Protein AF-A0A180FUF4-F1 (afdb_monomer_lite)

Radius of gyration: 21.9 Å; chains: 1; bounding box: 60×56×58 Å

pLDDT: mean 81.74, std 13.96, range [29.72, 97.06]

Secondary structure (DSSP, 8-state):
-EEEEETTEEEEE--HHHHHHSSS-S---HHHHHHHHHHHHHH--S--TT---S-EEEEEEEEESS-THHHHTTEEEE--TT-SSPPEEE-TTTTEEEEEETTEEEEEEEHHHHHHHTTPPPPGGGTT-EEEEEEEEE-SHHHHHHHHSS---HHHHTSHHHHHHHHHHHHHHHHTEEE------TTT-SSGGG--HHHHHHHHHHHHHHHHHHHHHTTSS-HHHHHHHHHHHHTT-TTTGGGTTT--

Sequence (248 aa):
MQKIVKPDRMKIEFSPWKWYKGFNLEPFTYRDLITATEMIQDKISFPLNRFTAKELKIAVNMQTENPPFIYYKNFGELMLFSECKPYHRSNIEEESLYYKRAARHLKFYDKIAHVKSEKQSIPEQYKKQHWLRMELSLQTVAKIKEKIGYDITWERFRSPEFFIQAGELLLNFYRSIHKQGFLFNVERLKNIDDINRDDLLHIAYPLLERSIYIAQKCKNISKKEAFNYRNNIALFDTDTSNRFLVEL

Foldseek 3Di:
DDWDDDPVDIDDDDDLCCQQVVDDADDQDLVSSQVSLVVVVVVPPDDLQVPWDFKDKFKDKDWDPDAQLVQLVQQAWFDQLQDLDTFDWDDSVHQKIWGDDPQKIWIKGFPVVVCVVVVHDDPPVCPPITIIMIMIMRNGQVSCCVQVVDTDGSVNSSDPVNVVSSVVSSVSRVVRGRGADDDDPVVQPPDPVSCDPVNVLVRVLSVQLVVLSSCPSVVVDDPVVSVVSNVVSVVVVPPPPPPPVVPD

Structure (mmCIF, N/CA/C/O backbone):
data_AF-A0A180FUF4-F1
#
_entry.id   AF-A0A180FUF4-F1
#
loop_
_atom_site.group_PDB
_atom_site.id
_atom_site.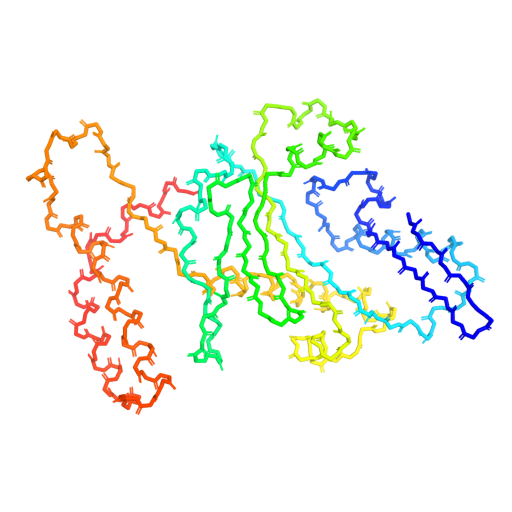type_symbol
_atom_site.label_atom_id
_atom_site.label_alt_id
_atom_site.label_comp_id
_atom_site.label_asym_id
_atom_site.label_entity_id
_atom_site.label_seq_id
_atom_site.pdbx_PDB_ins_code
_atom_site.Cartn_x
_atom_site.Cartn_y
_atom_site.Cartn_z
_atom_site.occupancy
_atom_site.B_iso_or_equiv
_atom_site.auth_seq_id
_atom_site.auth_comp_id
_atom_site.auth_asym_id
_atom_site.auth_atom_id
_atom_site.pdbx_PDB_model_num
ATOM 1 N N . MET A 1 1 ? -13.623 14.920 7.561 1.00 65.44 1 MET A N 1
ATOM 2 C CA . MET A 1 1 ? -14.209 13.756 8.266 1.00 65.44 1 MET A CA 1
ATOM 3 C C . MET A 1 1 ? -15.647 13.606 7.825 1.00 65.44 1 MET A C 1
ATOM 5 O O . MET A 1 1 ? -16.341 14.613 7.808 1.00 65.44 1 MET A O 1
ATOM 9 N N . GLN A 1 2 ? -16.087 12.399 7.478 1.00 72.56 2 GLN A N 1
ATOM 10 C CA . GLN A 1 2 ? -17.511 12.118 7.264 1.00 72.56 2 GLN A CA 1
ATOM 11 C C . GLN A 1 2 ? -18.038 11.307 8.451 1.00 72.56 2 GLN A C 1
ATOM 13 O O . GLN A 1 2 ? -17.392 10.352 8.884 1.00 72.56 2 GLN A O 1
ATOM 18 N N . LYS A 1 3 ? -19.185 11.716 9.000 1.00 73.06 3 LYS A N 1
ATOM 19 C CA . LYS A 1 3 ? -19.838 11.088 10.155 1.00 73.06 3 LYS A CA 1
ATOM 20 C C . LYS A 1 3 ? -21.266 10.729 9.767 1.00 73.06 3 LYS A C 1
ATOM 22 O O . LYS A 1 3 ? -22.038 11.609 9.407 1.00 73.06 3 LYS A O 1
ATOM 27 N N . ILE A 1 4 ? -21.612 9.450 9.871 1.00 77.94 4 ILE A N 1
ATOM 28 C CA . ILE A 1 4 ? -22.981 8.956 9.688 1.00 77.94 4 ILE A CA 1
ATOM 29 C C . ILE A 1 4 ? -23.400 8.298 10.998 1.00 77.94 4 ILE A C 1
ATOM 31 O O . ILE A 1 4 ? -22.751 7.351 11.450 1.00 77.94 4 ILE A O 1
ATOM 35 N N . VAL A 1 5 ? -24.466 8.809 11.614 1.00 75.00 5 VAL A N 1
ATOM 36 C CA . VAL A 1 5 ? -24.995 8.310 12.889 1.00 75.00 5 VAL A CA 1
ATOM 37 C C . VAL A 1 5 ? -26.309 7.588 12.629 1.00 75.00 5 VAL A C 1
ATOM 39 O O . VAL A 1 5 ? -27.218 8.141 12.018 1.00 75.00 5 VAL A O 1
ATOM 42 N N . LYS A 1 6 ? -26.395 6.346 13.093 1.00 77.25 6 LYS A N 1
ATOM 43 C CA . LYS A 1 6 ? -27.633 5.580 13.242 1.00 77.25 6 LYS A CA 1
ATOM 44 C C . LYS A 1 6 ? -27.835 5.286 14.736 1.00 77.25 6 LYS A C 1
ATOM 46 O O . LYS A 1 6 ? -26.852 5.345 15.477 1.00 77.25 6 LYS A O 1
ATOM 51 N N . PRO A 1 7 ? -29.057 4.949 15.187 1.00 72.81 7 PRO A N 1
ATOM 52 C CA . PRO A 1 7 ? -29.350 4.748 16.611 1.00 72.81 7 PRO A CA 1
ATOM 53 C C . PRO A 1 7 ? -28.430 3.733 17.310 1.00 72.81 7 PRO A C 1
ATOM 55 O O . PRO A 1 7 ? -28.136 3.878 18.490 1.00 72.81 7 PRO A O 1
ATOM 58 N N . ASP A 1 8 ? -27.942 2.731 16.575 1.00 80.56 8 ASP A N 1
ATOM 59 C CA . ASP A 1 8 ? -27.136 1.615 17.081 1.00 80.56 8 ASP A CA 1
ATOM 60 C C . ASP A 1 8 ? -25.650 1.675 16.682 1.00 80.56 8 ASP A C 1
ATOM 62 O O . ASP A 1 8 ? -24.840 0.888 17.178 1.00 80.56 8 ASP A O 1
ATOM 66 N N . ARG A 1 9 ? -25.267 2.561 15.751 1.00 78.62 9 ARG A N 1
ATOM 67 C CA . ARG A 1 9 ? -23.911 2.589 15.183 1.00 78.62 9 ARG A CA 1
ATOM 68 C C . ARG A 1 9 ? -23.517 3.958 14.646 1.00 78.62 9 ARG A C 1
ATOM 70 O O . ARG A 1 9 ? -24.301 4.654 14.005 1.00 78.62 9 ARG A O 1
ATOM 77 N N . MET A 1 10 ? -22.239 4.284 14.790 1.00 83.00 10 MET A N 1
ATOM 78 C CA . MET A 1 10 ? -21.619 5.457 14.181 1.00 83.00 10 MET A CA 1
ATOM 79 C C . MET A 1 10 ? -20.545 5.004 13.193 1.00 83.00 10 MET A C 1
ATOM 81 O O . MET A 1 10 ? -19.655 4.231 13.543 1.00 83.00 10 MET A O 1
ATOM 85 N N . LYS A 1 11 ? -20.630 5.479 11.949 1.00 86.31 11 LYS A N 1
ATOM 86 C CA . LYS A 1 11 ? -19.569 5.322 10.950 1.00 86.31 11 LYS A CA 1
ATOM 87 C C . LYS A 1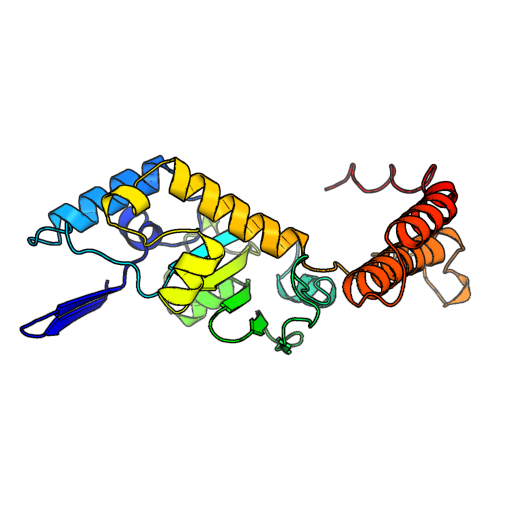 11 ? -18.785 6.625 10.873 1.00 86.31 11 LYS A C 1
ATOM 89 O O . LYS A 1 11 ? -19.376 7.693 10.707 1.00 86.31 11 LYS A O 1
ATOM 94 N N . ILE A 1 12 ? -17.466 6.516 10.979 1.00 85.25 12 ILE A N 1
ATOM 95 C CA . ILE A 1 12 ? -16.538 7.642 10.894 1.00 85.25 12 ILE A CA 1
ATOM 96 C C . ILE A 1 12 ? -15.518 7.325 9.813 1.00 85.25 12 ILE A C 1
ATOM 98 O O . ILE A 1 12 ? -14.893 6.267 9.841 1.00 85.25 12 ILE A O 1
ATOM 102 N N . GLU A 1 13 ? -15.340 8.254 8.884 1.00 88.25 13 GLU A N 1
ATOM 103 C CA . GLU A 1 13 ? -14.257 8.218 7.909 1.00 88.25 13 GLU A CA 1
ATOM 104 C C . GLU A 1 13 ? -13.313 9.389 8.164 1.00 88.25 13 GLU A C 1
ATOM 106 O O . GLU A 1 13 ? -13.708 10.564 8.133 1.00 88.25 13 GLU A O 1
ATOM 111 N N . PHE A 1 14 ? -12.052 9.065 8.435 1.00 87.81 14 PHE A N 1
ATOM 112 C CA . PHE A 1 14 ? -11.017 10.041 8.730 1.00 87.81 14 PHE A CA 1
ATOM 113 C C . PHE A 1 14 ? -9.673 9.620 8.135 1.00 87.81 14 PHE A C 1
ATOM 115 O O . PHE A 1 14 ? -9.390 8.442 7.939 1.00 87.81 14 PHE A O 1
ATOM 122 N N . SER A 1 15 ? -8.840 10.618 7.855 1.00 88.94 15 SER A N 1
ATOM 123 C CA . SER A 1 15 ? -7.422 10.459 7.552 1.00 88.94 15 SER A CA 1
ATOM 124 C C . SER A 1 15 ? -6.668 11.250 8.621 1.00 88.94 15 SER A C 1
ATOM 126 O O . SER A 1 15 ? -6.837 12.470 8.644 1.00 88.94 15 SER A O 1
ATOM 128 N N . PRO A 1 16 ? -5.881 10.600 9.501 1.00 89.75 16 PRO A N 1
ATOM 129 C CA . PRO A 1 16 ? -5.099 11.297 10.528 1.00 89.75 16 PRO A CA 1
ATOM 130 C C . PRO A 1 16 ? -4.239 12.420 9.936 1.00 89.75 16 PRO A C 1
ATOM 132 O O . PRO A 1 16 ? -4.193 13.534 10.441 1.00 89.75 16 PRO A O 1
ATOM 135 N N . TRP A 1 17 ? -3.657 12.143 8.774 1.00 85.81 17 TRP A N 1
ATOM 136 C CA . TRP A 1 17 ? -2.785 13.044 8.035 1.00 85.81 17 TRP A CA 1
ATOM 137 C C . TRP A 1 17 ? -3.484 14.327 7.577 1.00 85.81 17 TRP A C 1
ATOM 139 O O . TRP A 1 17 ? -3.025 15.418 7.906 1.00 85.81 17 TRP A O 1
ATOM 149 N N . LYS A 1 18 ? -4.639 14.209 6.897 1.00 86.06 18 LYS A N 1
ATOM 150 C CA . LYS A 1 18 ? -5.443 15.382 6.502 1.00 86.06 18 LYS A CA 1
ATOM 151 C C . LYS A 1 18 ? -5.973 16.142 7.726 1.00 86.06 18 LYS A C 1
ATOM 153 O O . LYS A 1 18 ? -6.168 17.345 7.639 1.00 86.06 18 LYS A O 1
ATOM 158 N N . TRP A 1 19 ? -6.219 15.457 8.843 1.00 84.62 19 TRP A N 1
ATOM 159 C CA . TRP A 1 19 ? -6.690 16.094 10.075 1.00 84.62 19 TRP A CA 1
ATOM 160 C C . TRP A 1 19 ? -5.627 16.954 10.748 1.00 84.62 19 TRP A C 1
ATOM 162 O O . TRP A 1 19 ? -5.930 18.070 11.151 1.00 84.62 19 TRP A O 1
ATOM 172 N N . TYR A 1 20 ? -4.406 16.438 10.862 1.00 86.06 20 TYR A N 1
ATOM 173 C CA . TYR A 1 20 ? -3.332 17.133 11.559 1.00 86.06 20 TYR A CA 1
ATOM 174 C C . TYR A 1 20 ? -2.643 18.182 10.682 1.00 86.06 20 TYR A C 1
ATOM 176 O O . TYR A 1 20 ? -2.445 19.310 11.118 1.00 86.06 20 TYR A O 1
ATOM 184 N N . LYS A 1 21 ? -2.324 17.842 9.425 1.00 80.75 21 LYS A N 1
ATOM 185 C CA . LYS A 1 21 ? -1.559 18.720 8.521 1.00 80.75 21 LYS A CA 1
ATOM 186 C C . LYS A 1 21 ? -2.416 19.461 7.491 1.00 80.75 21 LYS A C 1
ATOM 188 O O . LYS A 1 21 ? -1.892 20.244 6.711 1.00 80.75 21 LYS A O 1
ATOM 193 N N . GLY A 1 22 ? -3.721 19.193 7.412 1.00 79.06 22 GLY A N 1
ATOM 194 C CA . GLY A 1 22 ? -4.625 19.782 6.408 1.00 79.06 22 GLY A CA 1
ATOM 195 C C . GLY A 1 22 ? -4.478 19.199 4.995 1.00 79.06 22 GLY A C 1
ATOM 196 O O . GLY A 1 22 ? -5.458 19.099 4.257 1.00 79.06 22 GLY A O 1
ATOM 197 N N . PHE A 1 23 ? -3.285 18.732 4.627 1.00 76.25 23 PHE A N 1
ATOM 198 C CA . PHE A 1 23 ? -2.980 18.077 3.355 1.00 76.25 23 PHE A CA 1
ATOM 199 C C . PHE A 1 23 ? -2.229 16.753 3.571 1.00 76.25 23 PHE A C 1
ATOM 201 O O . PHE A 1 23 ? -1.828 16.399 4.675 1.00 76.25 23 PHE A O 1
ATOM 208 N N . ASN A 1 24 ? -2.098 15.964 2.504 1.00 82.62 24 ASN A N 1
ATOM 209 C CA . ASN A 1 24 ? -1.621 14.577 2.548 1.00 82.62 24 ASN A CA 1
ATOM 210 C C . ASN A 1 24 ? -0.451 14.383 1.565 1.00 82.62 24 ASN A C 1
ATOM 212 O O . ASN A 1 24 ? -0.548 13.585 0.626 1.00 82.62 24 ASN A O 1
ATOM 216 N N . LEU A 1 25 ? 0.599 15.199 1.743 1.00 80.50 25 LEU A N 1
ATOM 217 C CA . LEU A 1 25 ? 1.807 15.248 0.901 1.00 80.50 25 LEU A CA 1
ATOM 218 C C . LEU A 1 25 ? 3.085 14.923 1.696 1.00 80.50 25 LEU A C 1
ATOM 220 O O . LEU A 1 25 ? 3.813 14.017 1.306 1.00 80.50 25 LEU A O 1
ATOM 224 N N . GLU A 1 26 ? 3.312 15.573 2.838 1.00 80.31 26 GLU A N 1
ATOM 225 C CA . GLU A 1 26 ? 4.520 15.406 3.674 1.00 80.31 26 GLU A CA 1
ATOM 226 C C . GLU A 1 26 ? 4.608 14.090 4.438 1.00 80.31 26 GLU A C 1
ATOM 228 O O . GLU A 1 26 ? 3.593 13.712 5.007 1.00 80.31 26 GLU A O 1
ATOM 233 N N . PRO A 1 27 ? 5.798 13.501 4.652 1.00 80.31 27 PRO A N 1
ATOM 234 C CA . PRO A 1 27 ? 5.965 12.345 5.533 1.00 80.31 27 PRO A CA 1
ATOM 235 C C . PRO A 1 27 ? 5.141 12.434 6.830 1.00 80.31 27 PRO A C 1
ATOM 237 O O . PRO A 1 27 ? 5.086 13.478 7.493 1.00 80.31 27 PRO A O 1
ATOM 240 N N . PHE A 1 28 ? 4.467 11.330 7.154 1.00 87.12 28 PHE A N 1
ATOM 241 C CA . PHE A 1 28 ? 3.597 11.204 8.318 1.00 87.12 28 PHE A CA 1
ATOM 242 C C . PHE A 1 28 ? 4.284 10.325 9.355 1.00 87.12 28 PHE A C 1
ATOM 244 O O . PHE A 1 28 ? 4.512 9.140 9.113 1.00 87.12 28 PHE A O 1
ATOM 251 N N . THR A 1 29 ? 4.659 10.915 10.484 1.00 91.38 29 THR A N 1
ATOM 252 C CA . THR A 1 29 ? 5.388 10.221 11.548 1.00 91.38 29 THR A CA 1
ATOM 253 C C . THR A 1 29 ? 4.433 9.555 12.539 1.00 91.38 29 THR A C 1
ATOM 255 O O . THR A 1 29 ? 3.241 9.864 12.594 1.00 91.38 29 THR A O 1
ATOM 258 N N . TYR A 1 30 ? 4.959 8.665 13.383 1.00 94.38 30 TYR A N 1
ATOM 259 C CA . TYR A 1 30 ? 4.178 8.109 14.490 1.00 94.38 30 TYR A CA 1
ATOM 260 C C . TYR A 1 30 ? 3.704 9.202 15.463 1.00 94.38 30 TYR A C 1
ATOM 262 O O . TYR A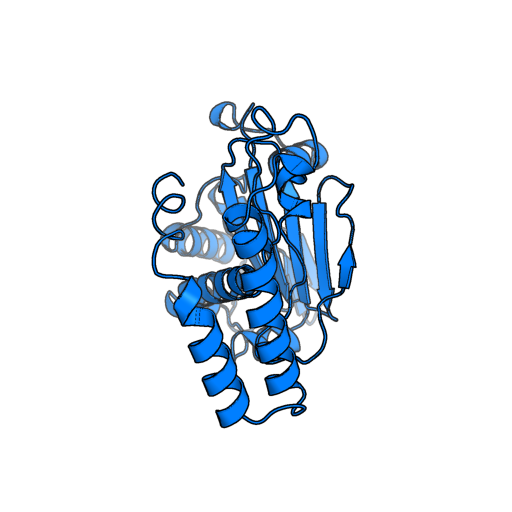 1 30 ? 2.569 9.165 15.929 1.00 94.38 30 TYR A O 1
ATOM 270 N N . ARG A 1 31 ? 4.525 10.231 15.715 1.00 94.00 31 ARG A N 1
ATOM 271 C CA . ARG A 1 31 ? 4.117 11.374 16.542 1.00 94.00 31 ARG A CA 1
ATOM 272 C C . ARG A 1 31 ? 2.919 12.102 15.933 1.00 94.00 31 ARG A C 1
ATOM 274 O O . ARG A 1 31 ? 1.973 12.405 16.651 1.00 94.00 31 ARG A O 1
ATOM 281 N N . ASP A 1 32 ? 2.925 12.305 14.615 1.00 93.62 32 ASP A N 1
ATOM 282 C CA . ASP A 1 32 ? 1.799 12.919 13.902 1.00 93.62 32 ASP A CA 1
ATOM 283 C C . ASP A 1 32 ? 0.526 12.067 14.009 1.00 93.62 32 ASP A C 1
ATOM 285 O O . ASP A 1 32 ? -0.568 12.614 14.149 1.00 93.62 32 ASP A O 1
ATOM 289 N N . LEU A 1 33 ? 0.648 10.731 13.983 1.00 93.88 33 LEU A N 1
ATOM 290 C CA . LEU A 1 33 ? -0.475 9.817 14.221 1.00 93.88 33 LEU A CA 1
ATOM 291 C C . LEU A 1 33 ? -1.084 10.034 15.607 1.00 93.88 33 LEU A C 1
ATOM 293 O O . LEU A 1 33 ? -2.307 10.145 15.720 1.00 93.88 33 LEU A O 1
ATOM 297 N N . ILE A 1 34 ? -0.252 10.105 16.646 1.00 95.44 34 ILE A N 1
ATOM 298 C CA . ILE A 1 34 ? -0.727 10.295 18.018 1.00 95.44 34 ILE A CA 1
ATOM 299 C C . ILE A 1 34 ? -1.433 11.641 18.154 1.00 95.44 34 ILE A C 1
ATOM 301 O O . ILE A 1 34 ? -2.607 11.654 18.519 1.00 95.44 34 ILE A O 1
ATOM 305 N N . THR A 1 35 ? -0.804 12.735 17.724 1.00 94.00 35 THR A N 1
ATOM 306 C CA . THR A 1 35 ? -1.425 14.065 17.776 1.00 94.00 35 THR A CA 1
ATOM 307 C C . THR A 1 35 ? -2.745 14.105 17.000 1.00 94.00 35 THR A C 1
ATOM 309 O O . THR A 1 35 ? -3.764 14.573 17.506 1.00 94.00 35 THR A O 1
ATOM 312 N N . ALA A 1 36 ? -2.777 13.556 15.781 1.00 93.00 36 ALA A N 1
ATOM 313 C CA . ALA A 1 36 ? -3.991 13.512 14.972 1.00 93.00 36 ALA A CA 1
ATOM 314 C C . ALA A 1 36 ? -5.119 12.722 15.651 1.00 93.00 36 ALA A C 1
ATOM 316 O O . ALA A 1 36 ? -6.284 13.112 15.583 1.00 93.00 36 ALA A O 1
ATOM 317 N N . THR A 1 37 ? -4.792 11.587 16.273 1.00 91.69 37 THR A N 1
ATOM 318 C CA . THR A 1 37 ? -5.790 10.740 16.938 1.00 91.69 37 THR A CA 1
ATOM 319 C C . THR A 1 37 ? -6.321 11.367 18.219 1.00 91.69 37 THR A C 1
ATOM 321 O O . THR A 1 37 ? -7.516 11.246 18.471 1.00 91.69 37 THR A O 1
ATOM 324 N N . GLU A 1 38 ? -5.501 12.100 18.969 1.00 91.19 38 GLU A N 1
ATOM 325 C CA . GLU A 1 38 ? -5.944 12.895 20.123 1.00 91.19 38 GLU A CA 1
ATOM 326 C C . GLU A 1 38 ? -6.928 13.985 19.696 1.00 91.19 38 GLU A C 1
ATOM 328 O O . GLU A 1 38 ? -8.055 14.009 20.183 1.00 91.19 38 GLU A O 1
ATOM 333 N N . MET A 1 39 ? -6.585 14.773 18.671 1.00 90.56 39 MET A N 1
ATOM 334 C CA . MET A 1 39 ? -7.490 15.792 18.120 1.00 90.56 39 MET A CA 1
ATOM 335 C C . MET A 1 39 ? -8.825 15.200 17.641 1.00 90.56 39 MET A C 1
ATOM 337 O O . MET A 1 39 ? -9.891 15.799 17.802 1.00 90.56 39 MET A O 1
ATOM 341 N N . ILE A 1 40 ? -8.781 14.016 17.025 1.00 89.12 40 ILE A N 1
ATOM 342 C CA . ILE A 1 40 ? -9.980 13.302 16.578 1.00 89.12 40 ILE A CA 1
ATOM 343 C C . ILE A 1 40 ? -10.805 12.824 17.776 1.00 89.12 40 ILE A C 1
ATOM 345 O O . ILE A 1 40 ? -12.029 12.947 17.744 1.00 89.12 40 ILE A O 1
ATOM 349 N N . GLN A 1 41 ? -10.163 12.296 18.818 1.00 88.19 41 GLN A N 1
ATOM 350 C CA . GLN A 1 41 ? -10.828 11.843 20.035 1.00 88.19 41 GLN A CA 1
ATOM 351 C C . GLN A 1 41 ? -11.494 13.008 20.771 1.00 88.19 41 GLN A C 1
ATOM 353 O O . GLN A 1 41 ? -12.664 12.894 21.112 1.00 88.19 41 GLN A O 1
ATOM 358 N N . ASP A 1 42 ? -10.823 14.149 20.913 1.00 88.75 42 ASP A N 1
ATOM 359 C CA . ASP A 1 42 ? -11.405 15.349 21.530 1.00 88.75 42 ASP A CA 1
ATOM 360 C C . ASP A 1 42 ? -12.629 15.847 20.753 1.00 88.75 42 ASP A C 1
ATOM 362 O O . ASP A 1 42 ? -13.619 16.316 21.321 1.00 88.75 42 ASP A O 1
ATOM 366 N N . LYS A 1 43 ? -12.600 15.701 19.422 1.00 86.81 43 LYS A N 1
ATOM 367 C CA . LYS A 1 43 ? -13.727 16.068 18.562 1.00 86.81 43 LYS A CA 1
ATOM 368 C C . LYS A 1 43 ? -14.874 15.060 18.617 1.00 86.81 43 LYS A C 1
ATOM 370 O O . LYS A 1 43 ? -16.033 15.434 18.413 1.00 86.81 43 LYS A O 1
ATOM 375 N N . ILE A 1 44 ? -14.571 13.782 18.824 1.00 82.56 44 ILE A N 1
ATOM 376 C CA . ILE A 1 44 ? -15.562 12.718 18.959 1.00 82.56 44 ILE A CA 1
ATOM 377 C C . ILE A 1 44 ? -15.910 12.604 20.441 1.00 82.56 44 ILE A C 1
ATOM 379 O O . ILE A 1 44 ? -15.298 11.854 21.184 1.00 82.56 44 ILE A O 1
ATOM 383 N N . SER A 1 45 ? -16.967 13.291 20.864 1.00 79.12 45 SER A N 1
ATOM 384 C CA . SER A 1 45 ? -17.472 13.269 22.248 1.00 79.12 45 SER A CA 1
ATOM 385 C C . SER A 1 45 ? -18.086 11.920 22.689 1.00 79.12 45 SER A C 1
ATOM 387 O O . SER A 1 45 ? -18.979 11.895 23.529 1.00 79.12 45 SER A O 1
ATOM 389 N N . PHE A 1 46 ? -17.664 10.798 22.097 1.00 79.38 46 PHE A N 1
ATOM 390 C CA . PHE A 1 46 ? -18.114 9.444 22.411 1.00 79.38 46 PHE A CA 1
ATOM 391 C C . PHE A 1 46 ? -16.918 8.542 22.731 1.00 79.38 46 PHE A C 1
ATOM 393 O O . PHE A 1 46 ? -15.900 8.620 22.041 1.00 79.38 46 PHE A O 1
ATOM 400 N N . PRO A 1 47 ? -17.053 7.617 23.697 1.00 81.94 47 PRO A N 1
ATOM 401 C CA . PRO A 1 47 ? -16.032 6.610 23.953 1.00 81.94 47 PRO A CA 1
ATOM 402 C C . PRO A 1 47 ? -15.728 5.775 22.699 1.00 81.94 47 PRO A C 1
ATOM 404 O O . PRO A 1 47 ? -16.626 5.211 22.073 1.00 81.94 47 PRO A O 1
ATOM 407 N N . LEU A 1 48 ? -14.445 5.661 22.348 1.00 85.94 48 LEU A N 1
ATOM 408 C CA . LEU A 1 48 ? -13.964 4.881 21.198 1.00 85.94 48 LEU A CA 1
ATOM 409 C C . LEU A 1 48 ? -13.593 3.433 21.566 1.00 85.94 48 LEU A C 1
ATOM 411 O O . LEU A 1 48 ? -12.995 2.714 20.770 1.00 85.94 48 LEU A O 1
ATOM 415 N N . ASN A 1 49 ? -14.006 2.965 22.746 1.00 82.69 49 ASN A N 1
ATOM 416 C CA . ASN A 1 49 ? -13.777 1.600 23.234 1.00 82.69 49 ASN A CA 1
ATOM 417 C C . ASN A 1 49 ? -14.395 0.507 22.338 1.00 82.69 49 ASN A C 1
ATOM 419 O O . ASN A 1 49 ? -13.916 -0.621 22.327 1.00 82.69 49 ASN A O 1
ATOM 423 N N . ARG A 1 50 ? -15.436 0.831 21.557 1.00 85.00 50 ARG A N 1
ATOM 424 C CA . ARG A 1 50 ? -16.052 -0.075 20.562 1.00 85.00 50 ARG A CA 1
ATOM 425 C C . ARG A 1 50 ? -15.582 0.178 19.126 1.00 85.00 50 ARG A C 1
ATOM 427 O O . ARG A 1 50 ? -16.212 -0.290 18.177 1.00 85.00 50 ARG A O 1
ATOM 434 N N . PHE A 1 51 ? -14.511 0.947 18.942 1.00 89.75 51 PHE A N 1
ATOM 435 C CA . PHE A 1 51 ? -13.960 1.211 17.619 1.00 89.75 51 PHE A CA 1
ATOM 436 C C . PHE A 1 51 ? -13.508 -0.087 16.943 1.00 89.75 51 PHE A C 1
ATOM 438 O O . PHE A 1 51 ? -12.870 -0.949 17.547 1.00 89.75 51 PHE A O 1
ATOM 445 N N . THR A 1 52 ? -13.808 -0.212 15.655 1.00 90.94 52 THR A N 1
ATOM 446 C CA . THR A 1 52 ? -13.268 -1.271 14.802 1.00 90.94 52 THR A CA 1
ATOM 447 C C . THR A 1 52 ? -13.106 -0.731 13.393 1.00 90.94 52 THR A C 1
ATOM 449 O O . THR A 1 52 ? -14.078 -0.264 12.789 1.00 90.94 52 THR A O 1
ATOM 452 N N . ALA A 1 53 ? -11.898 -0.837 12.842 1.00 92.75 53 ALA A N 1
ATOM 453 C CA . ALA A 1 53 ? -11.643 -0.452 11.459 1.00 92.75 53 ALA A CA 1
ATOM 454 C C . ALA A 1 53 ? -12.433 -1.349 10.488 1.00 92.75 53 ALA A C 1
ATOM 456 O O . ALA A 1 53 ? -12.262 -2.567 10.463 1.00 92.75 53 ALA A O 1
ATOM 457 N N . LYS A 1 54 ? -13.315 -0.745 9.681 1.00 93.00 54 LYS A N 1
ATOM 458 C CA . LYS A 1 54 ? -14.052 -1.447 8.611 1.00 93.00 54 LYS A CA 1
ATOM 459 C C . LYS A 1 54 ? -13.280 -1.479 7.297 1.00 93.00 54 LYS A C 1
ATOM 461 O O . LYS A 1 54 ? -13.357 -2.469 6.576 1.00 93.00 54 LYS A O 1
ATOM 466 N N . GLU A 1 55 ? -12.535 -0.414 7.034 1.00 93.88 55 GLU A N 1
ATOM 467 C CA . GLU A 1 55 ? -11.599 -0.274 5.928 1.00 93.88 55 GLU A CA 1
ATOM 468 C C . GLU A 1 55 ? -10.319 0.375 6.461 1.00 93.88 55 GLU A C 1
ATOM 470 O O . GLU A 1 55 ? -10.376 1.232 7.345 1.00 93.88 55 GLU A O 1
ATOM 475 N N . LEU A 1 56 ? -9.174 -0.034 5.920 1.00 95.25 56 LEU A N 1
ATOM 476 C CA . LEU A 1 56 ? -7.877 0.559 6.213 1.00 95.25 56 LEU A CA 1
ATOM 477 C C . LEU A 1 56 ? -7.193 0.944 4.903 1.00 95.25 56 LEU A C 1
ATOM 479 O O . LEU A 1 56 ? -7.067 0.110 4.006 1.00 95.25 56 LEU A O 1
ATOM 483 N N . LYS A 1 57 ? -6.726 2.192 4.812 1.00 95.25 57 LYS A N 1
ATOM 484 C CA . LYS A 1 57 ? -5.872 2.669 3.720 1.00 95.25 57 LYS A CA 1
ATOM 485 C C . LYS A 1 57 ? -4.507 3.050 4.280 1.00 95.25 57 LYS A C 1
ATOM 487 O O . LYS A 1 57 ? -4.428 3.914 5.148 1.00 95.25 57 LYS A O 1
ATOM 492 N N . ILE A 1 58 ? -3.459 2.416 3.771 1.00 95.12 58 ILE A N 1
ATOM 493 C CA . ILE A 1 58 ? -2.061 2.664 4.136 1.00 95.12 58 ILE A CA 1
ATOM 494 C C . ILE A 1 58 ? -1.377 3.228 2.901 1.00 95.12 58 ILE A C 1
ATOM 496 O O . ILE A 1 58 ? -1.534 2.671 1.816 1.00 95.12 58 ILE A O 1
ATOM 500 N N . ALA A 1 59 ? -0.647 4.330 3.031 1.00 94.12 59 ALA A N 1
ATOM 501 C CA . ALA A 1 59 ? -0.030 4.956 1.876 1.00 94.12 59 ALA A CA 1
ATOM 502 C C . ALA A 1 59 ? 1.275 5.665 2.206 1.00 94.12 59 ALA A C 1
ATOM 504 O O . ALA A 1 59 ? 1.452 6.164 3.315 1.00 94.12 59 ALA A O 1
ATOM 505 N N . VAL A 1 60 ? 2.121 5.776 1.188 1.00 92.50 60 VAL A N 1
ATOM 506 C CA . VAL A 1 60 ? 3.336 6.587 1.190 1.00 92.50 60 VAL A CA 1
ATOM 507 C C . VAL A 1 60 ? 3.361 7.445 -0.072 1.00 92.50 60 VAL A C 1
ATOM 509 O O . VAL A 1 60 ? 2.882 7.024 -1.130 1.00 92.50 60 VAL A O 1
ATOM 512 N N . ASN A 1 61 ? 3.889 8.659 0.055 1.00 91.69 61 ASN A N 1
ATOM 513 C CA . ASN A 1 61 ? 4.191 9.526 -1.076 1.00 91.69 61 ASN A CA 1
ATOM 514 C C . ASN A 1 61 ? 5.707 9.498 -1.293 1.00 91.69 61 ASN A C 1
ATOM 516 O O . ASN A 1 61 ? 6.460 9.623 -0.330 1.00 91.69 61 ASN A O 1
ATOM 520 N N . MET A 1 62 ? 6.138 9.344 -2.538 1.00 90.12 62 MET A N 1
ATOM 521 C CA . MET A 1 62 ? 7.544 9.354 -2.936 1.00 90.12 62 MET A CA 1
ATOM 522 C C . MET A 1 62 ? 7.735 10.469 -3.957 1.00 90.12 62 MET A C 1
ATOM 524 O O . MET A 1 62 ? 6.973 10.545 -4.923 1.00 90.12 62 MET A O 1
ATOM 528 N N . GLN A 1 63 ? 8.721 11.332 -3.735 1.00 89.44 63 GLN A N 1
ATOM 529 C CA . GLN A 1 63 ? 9.127 12.301 -4.744 1.00 89.44 63 GLN A CA 1
ATOM 530 C C . GLN A 1 63 ? 9.888 11.563 -5.849 1.00 89.44 63 GLN A C 1
ATOM 532 O O . GLN A 1 63 ? 10.734 10.720 -5.559 1.00 89.44 63 GLN A O 1
ATOM 537 N N . THR A 1 64 ? 9.561 11.854 -7.103 1.00 83.88 64 THR A N 1
ATOM 538 C CA . THR A 1 64 ? 10.201 11.261 -8.279 1.00 83.88 64 THR A CA 1
ATOM 539 C C . THR A 1 64 ? 10.772 12.352 -9.174 1.00 83.88 64 THR A C 1
ATOM 541 O O . THR A 1 64 ? 10.287 13.484 -9.178 1.00 83.88 64 THR A O 1
ATOM 544 N N . GLU A 1 65 ? 11.804 12.017 -9.942 1.00 82.00 65 GLU A N 1
ATOM 545 C CA . GLU A 1 65 ? 12.401 12.939 -10.917 1.00 82.00 65 GLU A CA 1
ATOM 546 C C . GLU A 1 65 ? 11.470 13.182 -12.104 1.00 82.00 65 GLU A C 1
ATOM 548 O O . GLU A 1 65 ? 11.332 14.303 -12.581 1.00 82.00 65 GLU A O 1
ATOM 553 N N . ASN A 1 66 ? 10.798 12.121 -12.552 1.00 82.38 66 ASN A N 1
ATOM 554 C CA . ASN A 1 66 ? 9.915 12.140 -13.707 1.00 82.38 66 ASN A CA 1
ATOM 555 C C . ASN A 1 66 ? 8.439 12.041 -13.287 1.00 82.38 66 ASN A C 1
ATOM 557 O O . ASN A 1 66 ? 8.137 11.595 -12.171 1.00 82.38 66 ASN A O 1
ATOM 561 N N . PRO A 1 67 ? 7.496 12.402 -14.178 1.00 83.25 67 PRO A N 1
ATOM 562 C CA . PRO A 1 67 ? 6.078 12.139 -13.983 1.00 83.25 67 PRO A CA 1
ATOM 563 C C . PRO A 1 67 ? 5.776 10.680 -13.586 1.00 83.25 67 PRO A C 1
ATOM 565 O O . PRO A 1 67 ? 6.309 9.755 -14.205 1.00 83.25 67 PRO A O 1
ATOM 568 N N . PRO A 1 68 ? 4.873 10.439 -12.613 1.00 87.44 68 PRO A N 1
ATOM 569 C CA . PRO A 1 68 ? 4.589 9.103 -12.086 1.00 87.44 68 PRO A CA 1
ATOM 570 C C . PRO A 1 68 ? 4.220 8.047 -13.139 1.00 87.44 68 PRO A C 1
ATOM 572 O O . PRO A 1 68 ? 4.594 6.884 -12.984 1.00 87.44 68 PRO A O 1
ATOM 575 N N . PHE A 1 69 ? 3.535 8.437 -14.220 1.00 82.69 69 PHE A N 1
ATOM 576 C CA . PHE A 1 69 ? 3.086 7.506 -15.260 1.00 82.69 69 PHE A CA 1
ATOM 577 C C . PHE A 1 69 ? 4.234 6.778 -15.974 1.00 82.69 69 PHE A C 1
ATOM 579 O O . PHE A 1 69 ? 4.076 5.626 -16.380 1.00 82.69 69 PHE A O 1
ATOM 586 N N . ILE A 1 70 ? 5.421 7.392 -16.056 1.00 80.75 70 ILE A N 1
ATOM 587 C CA . ILE A 1 70 ? 6.594 6.792 -16.709 1.00 80.75 70 ILE A CA 1
ATOM 588 C C . ILE A 1 70 ? 7.040 5.513 -15.988 1.00 80.75 70 ILE A C 1
ATOM 590 O O . ILE A 1 70 ? 7.542 4.583 -16.623 1.00 80.75 70 ILE A O 1
ATOM 594 N N . TYR A 1 71 ? 6.803 5.424 -14.677 1.00 82.88 71 TYR A N 1
ATOM 595 C CA . TYR A 1 71 ? 7.186 4.274 -13.864 1.00 82.88 71 TYR A CA 1
ATOM 596 C C . TYR A 1 71 ? 6.162 3.131 -13.912 1.00 82.88 71 TYR A C 1
ATOM 598 O O . TYR A 1 71 ? 6.502 1.998 -13.577 1.00 82.88 71 TYR A O 1
ATOM 606 N N . TYR A 1 72 ? 4.913 3.364 -14.337 1.00 83.50 72 TYR A N 1
ATOM 607 C CA . TYR A 1 72 ? 3.856 2.343 -14.245 1.00 83.50 72 TYR A CA 1
ATOM 608 C C . TYR A 1 72 ? 4.138 1.121 -15.107 1.00 83.50 72 TYR A C 1
ATOM 610 O O . TYR A 1 72 ? 3.876 -0.004 -14.672 1.00 83.50 72 TYR A O 1
ATOM 618 N N . LYS A 1 73 ? 4.727 1.321 -16.292 1.00 76.38 73 LYS A N 1
ATOM 619 C CA . LYS A 1 73 ? 5.175 0.227 -17.164 1.00 76.38 73 LYS A CA 1
ATOM 620 C C . LYS A 1 73 ? 6.232 -0.653 -16.491 1.00 76.38 73 LYS A C 1
ATOM 622 O O . LYS A 1 73 ? 6.231 -1.860 -16.710 1.00 76.38 73 LYS A O 1
ATOM 627 N N . ASN A 1 74 ? 7.049 -0.068 -15.613 1.00 81.56 74 ASN A N 1
ATOM 628 C CA . ASN A 1 74 ? 8.088 -0.779 -14.875 1.00 81.56 74 ASN A CA 1
ATOM 629 C C . ASN A 1 74 ? 7.517 -1.570 -13.691 1.00 81.56 74 ASN A C 1
ATOM 631 O O . ASN A 1 74 ? 8.151 -2.481 -13.173 1.00 81.56 74 ASN A O 1
ATOM 635 N N . PHE A 1 75 ? 6.301 -1.273 -13.241 1.00 85.06 75 PHE A N 1
ATOM 636 C CA . PHE A 1 75 ? 5.619 -2.081 -12.238 1.00 85.06 75 PHE A CA 1
ATOM 637 C C . PHE A 1 75 ? 4.859 -3.208 -12.934 1.00 85.06 75 PHE A C 1
ATOM 639 O O . PHE A 1 75 ? 3.710 -3.036 -13.329 1.00 85.06 75 PHE A O 1
ATOM 646 N N . GLY A 1 76 ? 5.514 -4.358 -13.101 1.00 82.12 76 GLY A N 1
ATOM 647 C CA . GLY A 1 76 ? 4.957 -5.561 -13.720 1.00 82.12 76 GLY A CA 1
ATOM 648 C C . GLY A 1 76 ? 3.904 -6.248 -12.849 1.00 82.12 76 GLY A C 1
ATOM 649 O O . GLY A 1 76 ? 3.117 -5.610 -12.157 1.00 82.12 76 GLY A O 1
ATOM 650 N N . GLU A 1 77 ? 3.815 -7.572 -12.887 1.00 83.19 77 GLU A N 1
ATOM 651 C CA . GLU A 1 77 ? 2.786 -8.288 -12.125 1.00 83.19 77 GLU A CA 1
ATOM 652 C C . GLU A 1 77 ? 3.023 -8.247 -10.609 1.00 83.19 77 GLU A C 1
ATOM 654 O O . GLU A 1 77 ? 4.146 -8.387 -10.129 1.00 83.19 77 GLU A O 1
ATOM 659 N N . LEU A 1 78 ? 1.938 -8.121 -9.840 1.00 81.88 78 LEU A N 1
ATOM 660 C CA . LEU A 1 78 ? 1.955 -8.290 -8.389 1.00 81.88 78 LEU A CA 1
ATOM 661 C C . LEU A 1 78 ? 1.500 -9.706 -8.032 1.00 81.88 78 LEU A C 1
ATOM 663 O O . LEU A 1 78 ? 0.344 -10.078 -8.268 1.00 81.88 78 LEU A O 1
ATOM 667 N N . MET A 1 79 ? 2.394 -10.463 -7.398 1.00 77.25 79 MET A N 1
ATOM 668 C CA . MET A 1 79 ? 2.118 -11.791 -6.860 1.00 77.25 79 MET A CA 1
ATOM 669 C C . MET A 1 79 ? 2.674 -11.873 -5.439 1.00 77.25 79 MET A C 1
ATOM 671 O O . MET A 1 79 ? 3.881 -11.849 -5.230 1.00 77.25 79 MET A O 1
ATOM 675 N N . LEU A 1 80 ? 1.791 -11.949 -4.443 1.00 68.62 80 LEU A N 1
ATOM 676 C CA . LEU A 1 80 ? 2.225 -12.140 -3.059 1.00 68.62 80 LEU A CA 1
ATOM 677 C C . LEU A 1 80 ? 2.749 -13.562 -2.871 1.00 68.62 80 LEU A C 1
ATOM 679 O O . LEU A 1 80 ? 2.149 -14.512 -3.374 1.00 68.62 80 LEU A O 1
ATOM 683 N N . PHE A 1 81 ? 3.811 -13.713 -2.074 1.00 58.56 81 PHE A N 1
ATOM 684 C CA . PHE A 1 81 ? 4.551 -14.972 -1.945 1.00 58.56 81 PHE A CA 1
ATOM 685 C C . PHE A 1 81 ? 3.740 -16.190 -1.438 1.00 58.56 81 PHE A C 1
ATOM 687 O O . PHE A 1 81 ? 4.220 -17.331 -1.444 1.00 58.56 81 PHE A O 1
ATOM 694 N N . SER A 1 82 ? 2.527 -15.956 -0.943 1.00 60.22 82 SER A N 1
ATOM 695 C CA . SER A 1 82 ? 1.592 -16.967 -0.453 1.00 60.22 82 SER A CA 1
ATOM 696 C C . SER A 1 82 ? 0.497 -17.342 -1.460 1.00 60.22 82 SER A C 1
ATOM 698 O O . SER A 1 82 ? -0.343 -18.182 -1.145 1.00 60.22 82 SER A O 1
ATOM 700 N N . GLU A 1 83 ? 0.470 -16.752 -2.662 1.00 66.62 83 GLU A N 1
ATOM 701 C CA . GLU A 1 83 ? -0.669 -16.856 -3.578 1.00 66.62 83 GLU A CA 1
ATOM 702 C C . GLU A 1 83 ? -0.260 -17.304 -4.993 1.00 66.62 83 GLU A C 1
ATOM 704 O O . GLU A 1 83 ? 0.654 -16.756 -5.593 1.00 66.62 83 GLU A O 1
ATOM 709 N N . CYS A 1 84 ? -0.995 -18.263 -5.571 1.00 61.56 84 CYS A N 1
ATOM 710 C CA . CYS A 1 84 ? -0.683 -18.859 -6.885 1.00 61.56 84 CYS A CA 1
ATOM 711 C C . CYS A 1 84 ? -1.331 -18.143 -8.089 1.00 61.56 84 CYS A C 1
ATOM 713 O O . CYS A 1 84 ? -1.301 -18.656 -9.202 1.00 61.56 84 CYS A O 1
ATOM 715 N N . LYS A 1 85 ? -1.987 -16.996 -7.881 1.00 68.06 85 LYS A N 1
ATOM 716 C CA . LYS A 1 85 ? -2.594 -16.193 -8.962 1.00 68.06 85 LYS A CA 1
ATOM 717 C C . LYS A 1 85 ? -2.170 -14.734 -8.805 1.00 68.06 85 LYS A C 1
ATOM 719 O O . LYS A 1 85 ? -2.151 -14.278 -7.659 1.00 68.06 85 LYS A O 1
ATOM 724 N N . PRO A 1 86 ? -1.859 -14.008 -9.888 1.00 74.62 86 PRO A N 1
ATOM 725 C CA . PRO A 1 86 ? -1.514 -12.595 -9.806 1.00 74.62 86 PRO A CA 1
ATOM 726 C C . PRO A 1 86 ? -2.741 -11.734 -9.477 1.00 74.62 86 PRO A C 1
ATOM 728 O O . PRO A 1 86 ? -3.893 -12.161 -9.602 1.00 74.62 86 PRO A O 1
ATOM 731 N N . TYR A 1 87 ? -2.488 -10.506 -9.036 1.00 85.19 87 TYR A N 1
ATOM 732 C CA . TYR A 1 87 ? -3.513 -9.467 -8.954 1.00 85.19 87 TYR A CA 1
ATOM 733 C C . TYR A 1 87 ? -3.905 -9.003 -10.363 1.00 85.19 87 TYR A C 1
ATOM 735 O O . TYR A 1 87 ? -3.062 -8.955 -11.257 1.00 85.19 87 TYR A O 1
ATOM 743 N N . HIS A 1 88 ? -5.167 -8.609 -10.557 1.00 84.69 88 HIS A N 1
ATOM 744 C CA . HIS A 1 88 ? -5.590 -7.988 -11.813 1.00 84.69 88 HIS A CA 1
ATOM 745 C C . HIS A 1 88 ? -4.971 -6.589 -11.925 1.00 84.69 88 HIS A C 1
ATOM 747 O O . HIS A 1 88 ? -5.233 -5.741 -11.068 1.00 84.69 88 HIS A O 1
ATOM 753 N N . ARG A 1 89 ? -4.143 -6.377 -12.954 1.00 85.38 89 ARG A N 1
ATOM 754 C CA . ARG A 1 89 ? -3.422 -5.128 -13.230 1.00 85.38 89 ARG A CA 1
ATOM 755 C C . ARG A 1 89 ? -4.165 -4.312 -14.295 1.00 85.38 89 ARG A C 1
ATOM 757 O O . ARG A 1 89 ? -4.473 -4.866 -15.345 1.00 85.38 89 ARG A O 1
ATOM 764 N N . SER A 1 90 ? -4.447 -3.032 -14.043 1.00 83.75 90 SER A N 1
ATOM 765 C CA . SER A 1 90 ? -5.194 -2.162 -14.975 1.00 83.75 90 SER A CA 1
ATOM 766 C C . SER A 1 90 ? -4.738 -0.692 -14.946 1.00 83.75 90 SER A C 1
ATOM 768 O O . SER A 1 90 ? -4.012 -0.293 -14.033 1.00 83.75 90 SER A O 1
ATOM 770 N N . ASN A 1 91 ? -5.209 0.095 -15.926 1.00 78.00 91 ASN A N 1
ATOM 771 C CA . ASN A 1 91 ? -5.022 1.553 -16.092 1.00 78.00 91 ASN A CA 1
ATOM 772 C C . ASN A 1 91 ? -3.569 2.008 -16.354 1.00 78.00 91 ASN A C 1
ATOM 774 O O . ASN A 1 91 ? -3.222 3.157 -16.143 1.00 78.00 91 ASN A O 1
ATOM 778 N N . ILE A 1 92 ? -2.712 1.125 -16.867 1.00 67.00 92 ILE A N 1
ATOM 779 C CA . ILE A 1 92 ? -1.275 1.396 -17.086 1.00 67.00 92 ILE A CA 1
ATOM 780 C C . ILE A 1 92 ? -1.025 2.616 -17.998 1.00 67.00 92 ILE A C 1
ATOM 782 O O . ILE A 1 92 ? -0.034 3.313 -17.811 1.00 67.00 92 ILE A O 1
ATOM 786 N N . GLU A 1 93 ? -1.925 2.856 -18.954 1.00 58.31 93 GLU A N 1
ATOM 787 C CA . GLU A 1 93 ? -1.888 3.961 -19.928 1.00 58.31 93 GLU A CA 1
ATOM 788 C C . GLU A 1 93 ? -2.513 5.265 -19.383 1.00 58.31 93 GLU A C 1
ATOM 790 O O . GLU A 1 93 ? -2.502 6.292 -20.053 1.00 58.31 93 GLU A O 1
ATOM 795 N N . GLU A 1 94 ? -3.089 5.236 -18.179 1.00 69.31 94 GLU A N 1
ATOM 796 C CA . GLU A 1 94 ? -3.732 6.387 -17.541 1.00 69.31 94 GLU A CA 1
ATOM 797 C C . GLU A 1 94 ? -2.844 6.979 -16.428 1.00 69.31 94 GLU A C 1
ATOM 799 O O . GLU A 1 94 ? -1.769 6.477 -16.101 1.00 69.31 94 GLU A O 1
ATOM 804 N N . GLU A 1 95 ? -3.326 8.027 -15.755 1.00 75.69 95 GLU A N 1
ATOM 805 C CA . GLU A 1 95 ? -2.642 8.686 -14.627 1.00 75.69 95 GLU A CA 1
ATOM 806 C C . GLU A 1 95 ? -2.555 7.826 -13.341 1.00 75.69 95 GLU A C 1
ATOM 808 O O . GLU A 1 95 ? -2.186 8.323 -12.270 1.00 75.69 95 GLU A O 1
ATOM 813 N N . SER A 1 96 ? -2.918 6.536 -13.398 1.00 86.25 96 SER A N 1
ATOM 814 C CA . SER A 1 96 ? -2.872 5.641 -12.238 1.00 86.25 96 SER A CA 1
ATOM 815 C C . SER A 1 96 ? -2.763 4.164 -12.605 1.00 86.25 96 SER A C 1
ATOM 817 O O . SER A 1 96 ? -3.399 3.713 -13.536 1.00 86.25 96 SER A O 1
ATOM 819 N N . LEU A 1 97 ? -2.057 3.370 -11.805 1.00 89.56 97 LEU A N 1
ATOM 820 C CA . LEU A 1 97 ? -1.948 1.918 -11.940 1.00 89.56 97 LEU A CA 1
ATOM 821 C C . LEU A 1 97 ? -2.665 1.211 -10.784 1.00 89.56 97 LEU A C 1
ATOM 823 O O . LEU A 1 97 ? -2.415 1.503 -9.612 1.00 89.56 97 LEU A O 1
ATOM 827 N N . TYR A 1 98 ? -3.507 0.224 -11.099 1.00 91.38 98 TYR A N 1
ATOM 828 C CA . TYR A 1 98 ? -4.220 -0.576 -10.099 1.00 91.38 98 TYR A CA 1
ATOM 829 C C . TYR A 1 98 ? -3.786 -2.033 -10.110 1.00 91.38 98 TYR A C 1
ATOM 831 O O . TYR A 1 98 ? -3.727 -2.657 -11.162 1.00 91.38 98 TYR A O 1
ATOM 839 N N . TYR A 1 99 ? -3.640 -2.603 -8.917 1.00 91.88 99 TYR A N 1
ATOM 840 C CA . TYR A 1 99 ? -3.641 -4.038 -8.667 1.00 91.88 99 TYR A CA 1
ATOM 841 C C . TYR A 1 99 ? -4.845 -4.396 -7.802 1.00 91.88 99 TYR A C 1
ATOM 843 O O . TYR A 1 99 ? -4.910 -4.035 -6.623 1.00 91.88 99 TYR A O 1
ATOM 85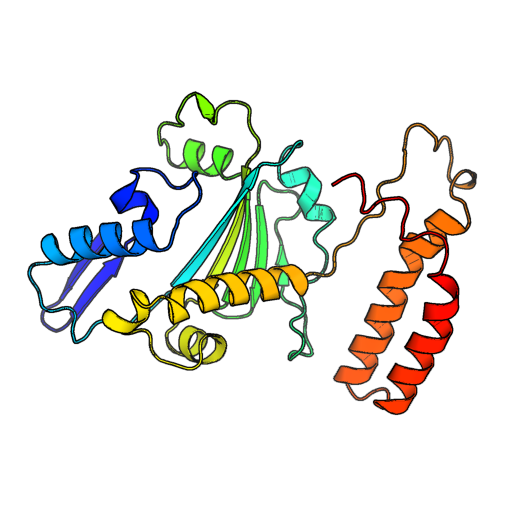1 N N . LYS A 1 100 ? -5.808 -5.127 -8.363 1.00 89.94 100 LYS A N 1
ATOM 852 C CA . LYS A 1 100 ? -7.056 -5.492 -7.680 1.00 89.94 100 LYS A CA 1
ATOM 853 C C . LYS A 1 100 ? -7.124 -6.995 -7.428 1.00 89.94 100 LYS A C 1
ATOM 855 O O . LYS A 1 100 ? -6.923 -7.799 -8.337 1.00 89.94 100 LYS A O 1
ATOM 860 N N . ARG A 1 101 ? -7.462 -7.381 -6.194 1.00 87.19 101 ARG A N 1
ATOM 861 C CA . ARG A 1 101 ? -7.818 -8.764 -5.852 1.00 87.19 101 ARG A CA 1
ATOM 862 C C . ARG A 1 101 ? -8.810 -8.810 -4.695 1.00 87.19 101 ARG A C 1
ATOM 864 O O . ARG A 1 101 ? -8.436 -8.618 -3.536 1.00 87.19 101 ARG A O 1
ATOM 871 N N . ALA A 1 102 ? -10.064 -9.141 -5.004 1.00 87.06 102 ALA A N 1
ATOM 872 C CA . ALA A 1 102 ? -11.167 -9.097 -4.043 1.00 87.06 102 ALA A CA 1
ATOM 873 C C . ALA A 1 102 ? -11.201 -7.731 -3.316 1.00 87.06 102 ALA A C 1
ATOM 875 O O . ALA A 1 102 ? -11.072 -6.690 -3.957 1.00 87.06 102 ALA A O 1
ATOM 876 N N . ALA A 1 103 ? -11.306 -7.735 -1.987 1.00 87.88 103 ALA A N 1
ATOM 877 C CA . ALA A 1 103 ? -11.315 -6.548 -1.127 1.00 87.88 103 ALA A CA 1
ATOM 878 C C . ALA A 1 103 ? -9.905 -6.002 -0.777 1.00 87.88 103 ALA A C 1
ATOM 880 O O . ALA A 1 103 ? -9.712 -5.442 0.304 1.00 87.88 103 ALA A O 1
ATOM 881 N N . ARG A 1 104 ? -8.903 -6.218 -1.645 1.00 91.62 104 ARG A N 1
ATOM 882 C CA . ARG A 1 104 ? -7.523 -5.714 -1.501 1.00 91.62 104 ARG A CA 1
ATOM 883 C C . ARG A 1 104 ? -7.099 -4.998 -2.771 1.00 91.62 104 ARG A C 1
ATOM 885 O O . ARG A 1 104 ? -6.990 -5.650 -3.814 1.00 91.62 104 ARG A O 1
ATOM 892 N N . HIS A 1 105 ? -6.815 -3.703 -2.685 1.00 94.19 105 HIS A N 1
ATOM 893 C CA . HIS A 1 105 ? -6.367 -2.910 -3.834 1.00 94.19 105 HIS A CA 1
ATOM 894 C C . HIS A 1 105 ? -5.050 -2.217 -3.510 1.00 94.19 105 HIS A C 1
ATOM 896 O O . HIS A 1 105 ? -4.982 -1.491 -2.524 1.00 94.19 105 HIS A O 1
ATOM 902 N N . LEU A 1 106 ? -4.034 -2.411 -4.346 1.00 95.94 106 LEU A N 1
ATOM 903 C CA . LEU A 1 106 ? -2.827 -1.588 -4.342 1.00 95.94 106 LEU A CA 1
ATOM 904 C C . LEU A 1 106 ? -2.902 -0.631 -5.531 1.00 95.94 106 LEU A C 1
ATOM 906 O O . LEU A 1 106 ? -3.277 -1.043 -6.628 1.00 95.94 106 LEU A O 1
ATOM 910 N N . LYS A 1 107 ? -2.597 0.642 -5.303 1.00 95.31 107 LYS A N 1
ATOM 911 C CA . LYS A 1 107 ? -2.744 1.707 -6.294 1.00 95.31 107 LYS A CA 1
ATOM 912 C C . LYS A 1 107 ? -1.484 2.547 -6.346 1.00 95.31 107 LYS A C 1
ATOM 914 O O . LYS A 1 107 ? -0.937 2.879 -5.296 1.00 95.31 107 LYS A O 1
ATOM 919 N N . PHE A 1 108 ? -1.104 2.934 -7.550 1.00 94.69 108 PHE A N 1
ATOM 920 C CA . PHE A 1 108 ? -0.087 3.935 -7.816 1.00 94.69 108 PHE A CA 1
ATOM 921 C C . PHE A 1 108 ? -0.731 5.075 -8.591 1.00 94.69 108 PHE A C 1
ATOM 923 O O . PHE A 1 108 ? -1.496 4.806 -9.509 1.00 94.69 108 PHE A O 1
ATOM 930 N N . TYR A 1 109 ? -0.492 6.325 -8.216 1.00 93.06 109 TYR A N 1
ATOM 931 C CA . TYR A 1 109 ? -1.052 7.472 -8.939 1.00 93.06 109 TYR A CA 1
ATOM 932 C C . TYR A 1 109 ? -0.242 8.742 -8.690 1.00 93.06 109 TYR A C 1
ATOM 934 O O . TYR A 1 109 ? 0.486 8.833 -7.696 1.00 93.06 109 TYR A O 1
ATOM 942 N N . ASP A 1 110 ? -0.381 9.727 -9.575 1.00 91.38 110 ASP A N 1
ATOM 943 C CA . ASP A 1 110 ? 0.172 11.062 -9.356 1.00 91.38 110 ASP A CA 1
ATOM 944 C C . ASP A 1 110 ? -0.628 11.804 -8.274 1.00 91.38 110 ASP A C 1
ATOM 946 O O . ASP A 1 110 ? -1.806 12.151 -8.435 1.00 91.38 110 ASP A O 1
ATOM 950 N N . LYS A 1 111 ? 0.014 12.042 -7.126 1.00 91.12 111 LYS A N 1
ATOM 951 C CA . LYS A 1 111 ? -0.637 12.679 -5.983 1.00 91.12 111 LYS A CA 1
ATOM 952 C C . LYS A 1 111 ? -0.928 14.154 -6.231 1.00 91.12 111 LYS A C 1
ATOM 954 O O . LYS A 1 111 ? -1.941 14.648 -5.738 1.00 91.12 111 LYS A O 1
ATOM 959 N N . ILE A 1 112 ? -0.080 14.845 -6.987 1.00 88.81 112 ILE A N 1
ATOM 960 C CA . ILE A 1 112 ? -0.285 16.249 -7.341 1.00 88.81 112 ILE A CA 1
ATOM 961 C C . ILE A 1 112 ? -1.481 16.366 -8.285 1.00 88.81 112 ILE A C 1
ATOM 963 O O . ILE A 1 112 ? -2.365 17.186 -8.033 1.00 88.81 112 ILE A O 1
ATOM 967 N N . ALA A 1 113 ? -1.563 15.517 -9.313 1.00 87.38 113 ALA A N 1
ATOM 968 C CA . ALA A 1 113 ? -2.715 15.467 -10.218 1.00 87.38 113 ALA A CA 1
ATOM 969 C C . ALA A 1 113 ? -4.022 15.179 -9.457 1.00 87.38 113 ALA A C 1
ATOM 971 O O . ALA A 1 113 ? -5.019 15.881 -9.626 1.00 87.38 113 ALA A O 1
ATOM 972 N N . HIS A 1 114 ? -3.994 14.226 -8.523 1.00 88.88 114 HIS A N 1
ATOM 973 C CA . HIS A 1 114 ? -5.146 13.908 -7.680 1.00 88.88 114 HIS A CA 1
ATOM 974 C C . HIS A 1 114 ? -5.575 15.069 -6.760 1.00 88.88 114 HIS A C 1
ATOM 976 O O . HIS A 1 114 ? -6.764 15.330 -6.612 1.00 88.88 114 HIS A O 1
ATOM 982 N N . VAL A 1 115 ? -4.643 15.804 -6.143 1.00 86.88 115 VAL A N 1
ATOM 983 C CA . VAL A 1 115 ? -4.992 16.978 -5.313 1.00 86.88 115 VAL A CA 1
ATOM 984 C C . VAL A 1 115 ? -5.615 18.092 -6.169 1.00 86.88 115 VAL A C 1
ATOM 986 O O . VAL A 1 115 ? -6.582 18.723 -5.735 1.00 86.88 115 VAL A O 1
ATOM 989 N N . LYS A 1 116 ? -5.126 18.290 -7.405 1.00 85.31 116 LYS A N 1
ATOM 990 C CA . LYS A 1 116 ? -5.732 19.226 -8.371 1.00 85.31 116 LYS A CA 1
ATOM 991 C C . LYS A 1 116 ? -7.159 18.823 -8.732 1.00 85.31 116 LYS A C 1
ATOM 993 O O . LYS A 1 116 ? -8.036 19.685 -8.748 1.00 85.31 116 LYS A O 1
ATOM 998 N N . SER A 1 117 ? -7.411 17.537 -8.991 1.00 86.38 117 SER A N 1
ATOM 999 C CA . SER A 1 117 ? -8.757 17.058 -9.329 1.00 86.38 117 SER A CA 1
ATOM 1000 C C . SER A 1 117 ? -9.730 17.152 -8.146 1.00 86.38 117 SER A C 1
ATOM 1002 O O . SER A 1 117 ? -10.909 17.438 -8.349 1.00 86.38 117 SER A O 1
ATOM 1004 N N . GLU A 1 118 ? -9.235 17.048 -6.906 1.00 84.62 118 GLU A N 1
ATOM 1005 C CA . GLU A 1 118 ? -10.000 17.347 -5.684 1.00 84.62 118 GLU A CA 1
ATOM 1006 C C . GLU A 1 118 ? -10.214 18.861 -5.435 1.00 84.62 118 GLU A C 1
ATOM 1008 O O . GLU A 1 118 ? -10.807 19.226 -4.418 1.00 84.62 118 GLU A O 1
ATOM 1013 N N . LYS A 1 119 ? -9.749 19.750 -6.331 1.00 85.44 119 LYS A N 1
ATOM 1014 C CA . LYS A 1 119 ? -9.798 21.224 -6.200 1.00 85.44 119 LYS A CA 1
ATOM 1015 C C . LYS A 1 119 ? -9.180 21.749 -4.895 1.00 85.44 119 LYS A C 1
ATOM 1017 O O . LYS A 1 119 ? -9.582 22.792 -4.383 1.00 85.44 119 LYS A O 1
ATOM 1022 N N . GLN A 1 120 ? -8.206 21.028 -4.344 1.00 83.19 120 GLN A N 1
ATOM 1023 C CA . GLN A 1 120 ? -7.477 21.430 -3.141 1.00 83.19 120 GLN A CA 1
ATOM 1024 C C . GLN A 1 120 ? -6.263 22.290 -3.509 1.00 83.19 120 GLN A C 1
ATOM 1026 O O . GLN A 1 120 ? -5.620 22.086 -4.540 1.00 83.19 120 GLN A O 1
ATOM 1031 N N . SER A 1 121 ? -5.924 23.252 -2.649 1.00 82.81 121 SER A N 1
ATOM 1032 C CA . SER A 1 121 ? -4.728 24.079 -2.817 1.00 82.81 121 SER A CA 1
ATOM 1033 C C . SER A 1 121 ? -3.461 23.243 -2.632 1.00 82.81 121 SER A C 1
ATOM 1035 O O . SER A 1 121 ? -3.305 22.572 -1.611 1.00 82.81 121 SER A O 1
ATOM 1037 N N . ILE A 1 122 ? -2.533 23.328 -3.586 1.00 83.31 122 ILE A N 1
ATOM 1038 C CA . ILE A 1 122 ? -1.201 22.727 -3.469 1.00 83.31 122 ILE A CA 1
ATOM 1039 C C . ILE A 1 122 ? -0.243 23.791 -2.922 1.00 83.31 122 ILE A C 1
ATOM 1041 O O . ILE A 1 122 ? -0.101 24.834 -3.573 1.00 83.31 122 ILE A O 1
ATOM 1045 N N . PRO A 1 123 ? 0.414 23.554 -1.770 1.00 84.25 123 PRO A N 1
ATOM 1046 C CA . PRO A 1 123 ? 1.440 24.459 -1.260 1.00 84.25 123 PRO A CA 1
ATOM 1047 C C . PRO A 1 123 ? 2.542 24.697 -2.298 1.00 84.25 123 PRO A C 1
ATOM 1049 O O . PRO A 1 123 ? 2.919 23.774 -3.021 1.00 84.25 123 PRO A O 1
ATOM 1052 N N . GLU A 1 124 ? 3.066 25.924 -2.368 1.00 84.38 124 GLU A N 1
ATOM 1053 C CA . GLU A 1 124 ? 4.020 26.350 -3.407 1.00 84.38 124 GLU A CA 1
ATOM 1054 C C . GLU A 1 124 ? 5.227 25.411 -3.515 1.00 84.38 124 GLU A C 1
ATOM 1056 O O . GLU A 1 124 ? 5.612 25.025 -4.614 1.00 84.38 124 GLU A O 1
ATOM 1061 N N . GLN A 1 125 ? 5.743 24.953 -2.372 1.00 84.69 125 GLN A N 1
ATOM 1062 C CA . GLN A 1 125 ? 6.888 24.045 -2.285 1.00 84.69 125 GLN A CA 1
ATOM 1063 C C . GLN A 1 125 ? 6.691 22.687 -2.977 1.00 84.69 125 GLN A C 1
ATOM 1065 O O . GLN A 1 125 ? 7.678 22.030 -3.277 1.00 84.69 125 GLN A O 1
ATOM 1070 N N . TYR A 1 126 ? 5.450 22.261 -3.243 1.00 83.25 126 TYR A N 1
ATOM 1071 C CA . TYR A 1 126 ? 5.152 21.012 -3.960 1.00 83.25 126 TYR A CA 1
ATOM 1072 C C . TYR A 1 126 ? 4.772 21.242 -5.422 1.00 83.25 126 TYR A C 1
ATOM 1074 O O . TYR A 1 126 ? 4.533 20.287 -6.167 1.00 83.25 126 TYR A O 1
ATOM 1082 N N . LYS A 1 127 ? 4.676 22.501 -5.859 1.00 76.94 127 LYS A N 1
ATOM 1083 C CA . LYS A 1 127 ? 4.415 22.806 -7.263 1.00 76.94 127 LYS A CA 1
ATOM 1084 C C . LYS A 1 127 ? 5.641 22.423 -8.091 1.00 76.94 127 LYS A C 1
ATOM 1086 O O . LYS A 1 127 ? 6.773 22.541 -7.642 1.00 76.94 127 LYS A O 1
ATOM 1091 N N . LYS A 1 128 ? 5.395 21.954 -9.319 1.00 78.25 128 LYS A N 1
ATOM 1092 C CA . LYS A 1 128 ? 6.419 21.473 -10.270 1.00 78.25 128 LYS A CA 1
ATOM 1093 C C . LYS A 1 128 ? 7.206 20.228 -9.825 1.00 78.25 128 LYS A C 1
ATOM 1095 O O . LYS A 1 128 ? 8.131 19.840 -10.522 1.00 78.25 128 LYS A O 1
ATOM 1100 N N . GLN A 1 129 ? 6.833 19.588 -8.717 1.00 85.75 129 GLN A N 1
ATOM 1101 C CA . GLN A 1 129 ? 7.388 18.297 -8.312 1.00 85.75 129 GLN A CA 1
ATOM 1102 C C . GLN A 1 129 ? 6.480 17.152 -8.761 1.00 85.75 129 GLN A C 1
ATOM 1104 O O . GLN A 1 129 ? 5.261 17.316 -8.874 1.00 85.75 129 GLN A O 1
ATOM 1109 N N . HIS A 1 130 ? 7.069 15.975 -8.951 1.00 86.19 130 HIS A N 1
ATOM 1110 C CA . HIS A 1 130 ? 6.341 14.742 -9.214 1.00 86.19 130 HIS A CA 1
ATOM 1111 C C . HIS A 1 130 ? 6.265 13.910 -7.939 1.00 86.19 130 HIS A C 1
ATOM 1113 O O . HIS A 1 130 ? 7.279 13.625 -7.307 1.00 86.19 130 HIS A O 1
ATOM 1119 N N . TRP A 1 131 ? 5.045 13.548 -7.543 1.00 90.44 131 TRP A N 1
ATOM 1120 C CA . TRP A 1 131 ? 4.807 12.769 -6.333 1.00 90.44 131 TRP A CA 1
ATOM 1121 C C . TRP A 1 131 ? 4.021 11.513 -6.668 1.00 90.44 131 TRP A C 1
ATOM 1123 O O . TRP A 1 131 ? 2.815 11.557 -6.920 1.00 90.44 131 TRP A O 1
ATOM 1133 N N . LEU A 1 132 ? 4.707 10.379 -6.629 1.00 91.50 132 LEU A N 1
ATOM 1134 C CA . LEU A 1 132 ? 4.107 9.067 -6.767 1.00 91.50 132 LEU A CA 1
ATOM 1135 C C . LEU A 1 132 ? 3.502 8.645 -5.424 1.00 91.50 132 LEU A C 1
ATOM 1137 O O . LEU A 1 132 ? 4.213 8.431 -4.441 1.00 91.50 132 LEU A O 1
ATOM 1141 N N . ARG A 1 133 ? 2.180 8.473 -5.376 1.00 93.88 133 ARG A N 1
ATOM 1142 C CA . ARG A 1 133 ? 1.516 7.811 -4.248 1.00 93.88 133 ARG A CA 1
ATOM 1143 C C . ARG A 1 133 ? 1.481 6.321 -4.487 1.00 93.88 133 ARG A C 1
ATOM 1145 O O . ARG A 1 133 ? 0.948 5.897 -5.504 1.00 93.88 133 ARG A O 1
ATOM 1152 N N . MET A 1 134 ? 1.911 5.546 -3.500 1.00 95.19 134 MET A N 1
ATOM 1153 C CA . MET A 1 134 ? 1.535 4.143 -3.367 1.00 95.19 134 MET A CA 1
ATOM 1154 C C . MET A 1 134 ? 0.516 3.995 -2.232 1.00 95.19 134 MET A C 1
ATOM 1156 O O . MET A 1 134 ? 0.775 4.431 -1.113 1.00 95.19 134 MET A O 1
ATOM 1160 N N . GLU A 1 135 ? -0.636 3.381 -2.500 1.00 96.00 135 GLU A N 1
ATOM 1161 C CA . GLU A 1 135 ? -1.724 3.212 -1.529 1.00 96.00 135 GLU A CA 1
ATOM 1162 C C . GLU A 1 135 ? -2.293 1.789 -1.544 1.00 96.00 135 GLU A C 1
ATOM 1164 O O . GLU A 1 135 ? -2.783 1.312 -2.567 1.00 96.00 135 GLU A O 1
ATOM 1169 N N . LEU A 1 136 ? -2.273 1.129 -0.386 1.00 96.94 136 LEU A N 1
ATOM 1170 C CA . LEU A 1 136 ? -2.914 -0.156 -0.128 1.00 96.94 136 LEU A CA 1
ATOM 1171 C C . LEU A 1 136 ? -4.241 0.064 0.603 1.00 96.94 136 LEU A C 1
ATOM 1173 O O . LEU A 1 136 ? -4.265 0.634 1.689 1.00 96.94 136 LEU A O 1
ATOM 1177 N N . SER A 1 137 ? -5.335 -0.443 0.042 1.00 96.62 137 SER A N 1
ATOM 1178 C CA . SER A 1 137 ? -6.664 -0.466 0.658 1.00 96.62 137 SER A CA 1
ATOM 1179 C C . SER A 1 137 ? -7.071 -1.899 1.008 1.00 96.62 137 SER A C 1
ATOM 1181 O O . SER A 1 137 ? -7.052 -2.795 0.157 1.00 96.62 137 SER A O 1
ATOM 1183 N N . LEU A 1 138 ? -7.457 -2.102 2.269 1.00 96.38 138 LEU A N 1
ATOM 1184 C CA . LEU A 1 138 ? -8.083 -3.311 2.802 1.00 96.38 138 LEU A CA 1
ATOM 1185 C C . LEU A 1 138 ? -9.543 -2.984 3.134 1.00 96.38 138 LEU A C 1
ATOM 1187 O O . LEU A 1 138 ? -9.818 -2.337 4.139 1.00 96.38 138 LEU A O 1
ATOM 1191 N N . GLN A 1 139 ? -10.481 -3.418 2.293 1.00 94.69 139 GLN A N 1
ATOM 1192 C CA . GLN A 1 139 ? -11.856 -2.888 2.281 1.00 94.69 139 GLN A CA 1
ATOM 1193 C C . GLN A 1 139 ? -12.833 -3.583 3.242 1.00 94.69 139 GLN A C 1
ATOM 1195 O O . GLN A 1 139 ? -14.020 -3.265 3.255 1.00 94.69 139 GLN A O 1
ATOM 1200 N N . THR A 1 140 ? -12.377 -4.577 4.008 1.00 94.19 140 THR A N 1
ATOM 1201 C CA . THR A 1 140 ? -13.230 -5.309 4.959 1.00 94.19 140 THR A CA 1
ATOM 1202 C C . THR A 1 140 ? -12.463 -5.679 6.223 1.00 94.19 140 THR A C 1
ATOM 1204 O O . THR A 1 140 ? -11.260 -5.940 6.163 1.00 94.19 140 THR A O 1
ATOM 1207 N N . VAL A 1 141 ? -13.185 -5.824 7.340 1.00 92.50 141 VAL A N 1
ATOM 1208 C CA . VAL A 1 141 ? -12.647 -6.326 8.620 1.00 92.50 141 VAL A CA 1
ATOM 1209 C C . VAL A 1 141 ? -11.928 -7.662 8.432 1.00 92.50 141 VAL A C 1
ATOM 1211 O O . VAL A 1 141 ? -10.813 -7.838 8.908 1.00 92.50 141 VAL A O 1
ATOM 1214 N N . ALA A 1 142 ? -12.522 -8.584 7.666 1.00 93.50 142 ALA A N 1
ATOM 1215 C CA . ALA A 1 142 ? -11.925 -9.889 7.398 1.00 93.50 142 ALA A CA 1
ATOM 1216 C C . ALA A 1 142 ? -10.564 -9.773 6.691 1.00 93.50 142 ALA A C 1
ATOM 1218 O O . ALA A 1 142 ? -9.630 -10.482 7.051 1.00 93.50 142 ALA A O 1
ATOM 1219 N N . LYS A 1 143 ? -10.418 -8.859 5.718 1.00 92.62 143 LYS A N 1
ATOM 1220 C CA . LYS A 1 143 ? -9.130 -8.634 5.035 1.00 92.62 143 LYS A CA 1
ATOM 1221 C C . LYS A 1 143 ? -8.116 -7.891 5.888 1.00 92.62 143 LYS A C 1
ATOM 1223 O O . LYS A 1 143 ? -6.928 -8.177 5.769 1.00 92.62 143 LYS A O 1
ATOM 1228 N N . ILE A 1 144 ? -8.569 -6.987 6.749 1.00 94.69 144 ILE A N 1
ATOM 1229 C CA . ILE A 1 144 ? -7.710 -6.365 7.757 1.00 94.69 144 ILE A CA 1
ATOM 1230 C C . ILE A 1 144 ? -7.148 -7.452 8.673 1.00 94.69 144 ILE A C 1
ATOM 1232 O O . ILE A 1 144 ? -5.934 -7.606 8.747 1.00 94.69 144 ILE A O 1
ATOM 1236 N N . LYS A 1 145 ? -8.011 -8.278 9.269 1.00 93.81 145 LYS A N 1
ATOM 1237 C CA . LYS A 1 145 ? -7.606 -9.369 10.160 1.00 93.81 145 LYS A CA 1
ATOM 1238 C C . LYS A 1 145 ? -6.712 -10.397 9.469 1.00 93.81 145 LYS A C 1
ATOM 1240 O O . LYS A 1 145 ? -5.742 -10.839 10.064 1.00 93.81 145 LYS A O 1
ATOM 1245 N N . GLU A 1 146 ? -6.976 -10.726 8.204 1.00 92.62 146 GLU A N 1
ATOM 1246 C CA . GLU A 1 146 ? -6.119 -11.615 7.404 1.00 92.62 146 GLU A CA 1
ATOM 1247 C C . GLU A 1 146 ? -4.690 -11.067 7.238 1.00 92.62 146 GLU A C 1
ATOM 1249 O O . GLU A 1 146 ? -3.739 -11.844 7.254 1.00 92.62 146 GLU A O 1
ATOM 1254 N N . LYS A 1 147 ? -4.521 -9.751 7.038 1.00 91.69 147 LYS A N 1
ATOM 1255 C CA . LYS A 1 147 ? -3.207 -9.148 6.740 1.00 91.69 147 LYS A CA 1
ATOM 1256 C C . LYS A 1 147 ? -2.463 -8.622 7.959 1.00 91.69 147 LYS A C 1
ATOM 1258 O O . LYS A 1 147 ? -1.240 -8.661 7.971 1.00 91.69 147 LYS A O 1
ATOM 1263 N N . ILE A 1 148 ? -3.193 -8.131 8.949 1.00 93.44 148 ILE A N 1
ATOM 1264 C CA . ILE A 1 148 ? -2.652 -7.554 10.182 1.00 93.44 148 ILE A CA 1
ATOM 1265 C C . ILE A 1 148 ? -2.597 -8.608 11.302 1.00 93.44 148 ILE A C 1
ATOM 1267 O O . ILE A 1 148 ? -1.757 -8.526 12.192 1.00 93.44 148 ILE A O 1
ATOM 1271 N N . GLY A 1 149 ? -3.454 -9.631 11.248 1.00 94.19 149 GLY A N 1
ATOM 1272 C CA . GLY A 1 149 ? -3.526 -10.717 12.233 1.00 94.19 149 GLY A CA 1
ATOM 1273 C C . GLY A 1 149 ? -4.543 -10.490 13.355 1.00 94.19 149 GLY A C 1
ATOM 1274 O O . GLY A 1 149 ? -4.776 -11.388 14.160 1.00 94.19 149 GLY A O 1
ATOM 1275 N N . TYR A 1 150 ? -5.174 -9.316 13.424 1.00 93.25 150 TYR A N 1
ATOM 1276 C CA . TYR A 1 150 ? -6.114 -8.961 14.489 1.00 93.25 150 TYR A CA 1
ATOM 1277 C C . TYR A 1 150 ? -7.094 -7.858 14.071 1.00 93.25 150 TYR A C 1
ATOM 1279 O O . TYR A 1 150 ? -6.919 -7.192 13.049 1.00 93.25 150 TYR A O 1
ATOM 1287 N N . ASP A 1 151 ? -8.133 -7.667 14.884 1.00 92.50 151 ASP A N 1
ATOM 1288 C CA . ASP A 1 151 ? -9.083 -6.565 14.745 1.00 92.50 151 ASP A CA 1
ATOM 1289 C C . ASP A 1 151 ? -8.464 -5.261 15.284 1.00 92.50 151 ASP A C 1
ATOM 1291 O O . ASP A 1 151 ? -7.903 -5.228 16.382 1.00 92.50 151 ASP A O 1
ATOM 1295 N N . ILE A 1 152 ? -8.538 -4.179 14.506 1.00 94.25 152 ILE A N 1
ATOM 1296 C CA . ILE A 1 152 ? -7.930 -2.890 14.870 1.00 94.25 152 ILE A CA 1
ATOM 1297 C C . ILE A 1 152 ? -8.888 -2.116 15.784 1.00 94.25 152 ILE A C 1
ATOM 1299 O O . ILE A 1 152 ? -9.849 -1.503 15.306 1.00 94.25 152 ILE A O 1
ATOM 1303 N N . THR A 1 153 ? -8.608 -2.144 17.088 1.00 93.62 153 THR A N 1
ATOM 1304 C CA . THR A 1 153 ? -9.235 -1.280 18.101 1.00 93.62 153 THR A CA 1
ATOM 1305 C C . THR A 1 153 ? -8.612 0.118 18.093 1.00 93.62 153 THR A C 1
ATOM 1307 O O . THR A 1 153 ? -7.586 0.343 17.450 1.00 93.62 153 THR A O 1
ATOM 1310 N N . TRP A 1 154 ? -9.225 1.073 18.803 1.00 92.88 154 TRP A N 1
ATOM 1311 C CA . TRP A 1 154 ? -8.708 2.444 18.880 1.00 92.88 154 TRP A CA 1
ATOM 1312 C C . TRP A 1 154 ? -7.303 2.500 19.491 1.00 92.88 154 TRP A C 1
ATOM 1314 O O . TRP A 1 154 ? -6.415 3.150 18.950 1.00 92.88 154 TRP A O 1
ATOM 1324 N N . GLU A 1 155 ? -7.085 1.758 20.574 1.00 92.88 155 GLU A N 1
ATOM 1325 C CA . GLU A 1 155 ? -5.790 1.663 21.256 1.00 92.88 155 GLU A CA 1
ATOM 1326 C C . GLU A 1 155 ? -4.721 1.039 20.354 1.00 92.88 155 GLU A C 1
ATOM 1328 O O . GLU A 1 155 ? -3.629 1.584 20.228 1.00 92.88 155 GLU A O 1
ATOM 1333 N N . ARG A 1 156 ? -5.051 -0.053 19.647 1.00 94.69 156 ARG A N 1
ATOM 1334 C CA . ARG A 1 156 ? -4.116 -0.695 18.709 1.00 94.69 156 ARG A CA 1
ATOM 1335 C C . ARG A 1 156 ? -3.780 0.202 17.530 1.00 94.69 156 ARG A C 1
ATOM 1337 O O . ARG A 1 156 ? -2.631 0.260 17.130 1.00 94.69 156 ARG A O 1
ATOM 1344 N N . PHE A 1 157 ? -4.760 0.922 16.986 1.00 94.62 157 PHE A N 1
ATOM 1345 C CA . PHE A 1 157 ? -4.522 1.872 15.898 1.00 94.62 157 PHE A CA 1
ATOM 1346 C C . PHE A 1 157 ? -3.488 2.945 16.271 1.00 94.62 157 PHE A C 1
ATOM 1348 O O . PHE A 1 157 ? -2.751 3.424 15.413 1.00 94.62 157 PHE A O 1
ATOM 1355 N N . ARG A 1 158 ? -3.441 3.309 17.555 1.00 94.31 158 ARG A N 1
ATOM 1356 C CA . ARG A 1 158 ? -2.512 4.284 18.124 1.00 94.31 158 ARG A CA 1
ATOM 1357 C C . ARG A 1 158 ? -1.204 3.663 18.613 1.00 94.31 158 ARG A C 1
ATOM 1359 O O . ARG A 1 158 ? -0.401 4.391 19.173 1.00 94.31 158 ARG A O 1
ATOM 1366 N N . SER A 1 159 ? -0.983 2.361 18.452 1.00 96.00 159 SER A N 1
ATOM 1367 C CA . SER A 1 159 ? 0.216 1.709 18.975 1.00 96.00 159 SER A CA 1
ATOM 1368 C C . SER A 1 159 ? 1.397 1.833 17.999 1.00 96.00 159 SER A C 1
ATOM 1370 O O . SER A 1 159 ? 1.193 1.876 16.776 1.00 96.00 159 SER A O 1
ATOM 1372 N N . PRO A 1 160 ? 2.645 1.881 18.501 1.00 97.06 160 PRO A N 1
ATOM 1373 C CA . PRO A 1 160 ? 3.818 1.924 17.634 1.00 97.06 160 PRO A CA 1
ATOM 1374 C C . PRO A 1 160 ? 3.964 0.630 16.822 1.00 97.06 160 PRO A C 1
ATOM 1376 O O . PRO A 1 160 ? 4.367 0.678 15.660 1.00 97.06 160 PRO A O 1
ATOM 1379 N N . GLU A 1 161 ? 3.566 -0.516 17.382 1.00 96.62 161 GLU A N 1
ATOM 1380 C CA . GLU A 1 161 ? 3.607 -1.816 16.703 1.00 96.62 161 GLU A CA 1
ATOM 1381 C C . GLU A 1 161 ? 2.704 -1.821 15.471 1.00 96.62 161 GLU A C 1
ATOM 1383 O O . GLU A 1 161 ? 3.133 -2.241 14.398 1.00 96.62 161 GLU A O 1
ATOM 1388 N N . PHE A 1 162 ? 1.473 -1.311 15.592 1.00 96.00 162 PHE A N 1
ATOM 1389 C CA . PHE A 1 162 ? 0.571 -1.199 14.448 1.00 96.00 162 PHE A CA 1
ATOM 1390 C C . PHE A 1 162 ? 1.134 -0.260 13.378 1.00 96.00 162 PHE A C 1
ATOM 1392 O O . PHE A 1 162 ? 1.068 -0.579 12.190 1.00 96.00 162 PHE A O 1
ATOM 1399 N N . PHE A 1 163 ? 1.697 0.884 13.780 1.00 95.94 163 PHE A N 1
ATOM 1400 C CA . PHE A 1 163 ? 2.265 1.854 12.845 1.00 95.94 163 PHE A CA 1
ATOM 1401 C C . PHE A 1 163 ? 3.407 1.248 12.016 1.00 95.94 163 PHE A C 1
ATOM 1403 O O . PHE A 1 163 ? 3.404 1.358 10.786 1.00 95.94 163 PHE A O 1
ATOM 1410 N N . ILE A 1 164 ? 4.337 0.549 12.674 1.00 96.12 164 ILE A N 1
ATOM 1411 C CA . ILE A 1 164 ? 5.447 -0.155 12.016 1.00 96.12 164 ILE A CA 1
ATOM 1412 C C . ILE A 1 164 ? 4.905 -1.268 11.114 1.00 96.12 164 ILE A C 1
ATOM 1414 O O . ILE A 1 164 ? 5.222 -1.303 9.924 1.00 96.12 164 ILE A O 1
ATOM 1418 N N . GLN A 1 165 ? 4.016 -2.117 11.636 1.00 96.62 165 GLN A N 1
ATOM 1419 C CA . GLN A 1 165 ? 3.437 -3.238 10.894 1.00 96.62 165 GLN A CA 1
ATOM 1420 C C . GLN A 1 165 ? 2.685 -2.779 9.634 1.00 96.62 165 GLN A C 1
ATOM 1422 O O . GLN A 1 165 ? 2.756 -3.429 8.590 1.00 96.62 165 GLN A O 1
ATOM 1427 N N . ALA A 1 166 ? 1.965 -1.655 9.700 1.00 95.81 166 ALA A N 1
ATOM 1428 C CA . ALA A 1 166 ? 1.281 -1.078 8.548 1.00 95.81 166 ALA A CA 1
ATOM 1429 C C . ALA A 1 166 ? 2.279 -0.648 7.457 1.00 95.81 166 ALA A C 1
ATOM 1431 O O . ALA A 1 166 ? 2.067 -0.944 6.276 1.00 95.81 166 ALA A O 1
ATOM 1432 N N . GLY A 1 167 ? 3.380 0.001 7.847 1.00 95.25 167 GLY A N 1
ATOM 1433 C CA . GLY A 1 167 ? 4.464 0.377 6.937 1.00 95.25 167 GLY A CA 1
ATOM 1434 C C . GLY A 1 167 ? 5.138 -0.838 6.297 1.00 95.25 167 GLY A C 1
ATOM 1435 O O . GLY A 1 167 ? 5.271 -0.902 5.073 1.00 95.25 167 GLY A O 1
ATOM 1436 N N . GLU A 1 168 ? 5.483 -1.844 7.101 1.00 95.56 168 GLU A N 1
ATOM 1437 C CA . GLU A 1 168 ? 6.061 -3.105 6.628 1.00 95.56 168 GLU A CA 1
ATOM 1438 C C . GLU A 1 168 ? 5.122 -3.847 5.676 1.00 95.56 168 GLU A C 1
ATOM 1440 O O . GLU A 1 168 ? 5.561 -4.368 4.651 1.00 95.56 168 GLU A O 1
ATOM 1445 N N . LEU A 1 169 ? 3.817 -3.865 5.964 1.00 95.50 169 LEU A N 1
ATOM 1446 C CA . LEU A 1 169 ? 2.824 -4.468 5.083 1.00 95.50 169 LEU A CA 1
ATOM 1447 C C . LEU A 1 169 ? 2.839 -3.795 3.708 1.00 95.50 169 LEU A C 1
ATOM 1449 O O . LEU A 1 169 ? 2.920 -4.486 2.691 1.00 95.50 169 LEU A O 1
ATOM 1453 N N . LEU A 1 170 ? 2.793 -2.462 3.664 1.00 95.69 170 LEU A N 1
ATOM 1454 C CA . LEU A 1 170 ? 2.840 -1.712 2.410 1.00 95.69 170 LEU A CA 1
ATOM 1455 C C . LEU A 1 170 ? 4.154 -1.969 1.647 1.00 95.69 170 LEU A C 1
ATOM 1457 O O . LEU A 1 170 ? 4.127 -2.224 0.441 1.00 95.69 170 LEU A O 1
ATOM 1461 N N . LEU A 1 171 ? 5.288 -1.977 2.352 1.00 91.75 171 LEU A N 1
ATOM 1462 C CA . LEU A 1 171 ? 6.600 -2.276 1.779 1.00 91.75 171 LEU A CA 1
ATOM 1463 C C . LEU A 1 171 ? 6.680 -3.706 1.226 1.00 91.75 171 LEU A C 1
ATOM 1465 O O . LEU A 1 171 ? 7.240 -3.925 0.154 1.00 91.75 171 LEU A O 1
ATOM 1469 N N . ASN A 1 172 ? 6.089 -4.684 1.905 1.00 91.19 172 ASN A N 1
ATOM 1470 C CA . ASN A 1 172 ? 6.041 -6.070 1.442 1.00 91.19 172 ASN A CA 1
ATOM 1471 C C . ASN A 1 172 ? 5.199 -6.216 0.170 1.00 91.19 172 ASN A C 1
ATOM 1473 O O . ASN A 1 172 ? 5.581 -6.954 -0.743 1.00 91.19 172 ASN A O 1
ATOM 1477 N N . PHE A 1 173 ? 4.089 -5.478 0.067 1.00 92.38 173 PHE A N 1
ATOM 1478 C CA . PHE A 1 173 ? 3.319 -5.378 -1.173 1.00 92.38 173 PHE A CA 1
ATOM 1479 C C . PHE A 1 173 ? 4.166 -4.796 -2.305 1.00 92.38 173 PHE A C 1
ATOM 1481 O O . PHE A 1 173 ? 4.228 -5.402 -3.372 1.00 92.38 173 PHE A O 1
ATOM 1488 N N . TYR A 1 174 ? 4.866 -3.686 -2.056 1.00 91.06 174 TYR A N 1
ATOM 1489 C CA . TYR A 1 174 ? 5.783 -3.098 -3.030 1.00 91.06 174 TYR A CA 1
ATOM 1490 C C . TYR A 1 174 ? 6.855 -4.094 -3.472 1.00 91.06 174 TYR A C 1
ATOM 1492 O O . TYR A 1 174 ? 7.030 -4.321 -4.665 1.00 91.06 174 TYR A O 1
ATOM 1500 N N . ARG A 1 175 ? 7.548 -4.743 -2.529 1.00 85.62 175 ARG A N 1
ATOM 1501 C CA . ARG A 1 175 ? 8.596 -5.745 -2.798 1.00 85.62 175 ARG A CA 1
ATOM 1502 C C . ARG A 1 175 ? 8.085 -6.925 -3.625 1.00 85.62 175 ARG A C 1
ATOM 1504 O O . ARG A 1 175 ? 8.820 -7.410 -4.473 1.00 85.62 175 ARG A O 1
ATOM 1511 N N . SER A 1 176 ? 6.821 -7.303 -3.450 1.00 86.00 176 SER A N 1
ATOM 1512 C CA . SER A 1 176 ? 6.174 -8.394 -4.194 1.00 86.00 176 SER A CA 1
ATOM 1513 C C . SER A 1 176 ? 5.749 -8.024 -5.623 1.00 86.00 176 SER A C 1
ATOM 1515 O O . SER A 1 176 ? 5.322 -8.897 -6.379 1.00 86.00 176 SER A O 1
ATOM 1517 N N . ILE A 1 177 ? 5.820 -6.746 -6.011 1.00 85.69 177 ILE A N 1
ATOM 1518 C CA . ILE A 1 177 ? 5.668 -6.351 -7.416 1.00 85.69 177 ILE A CA 1
ATOM 1519 C C . ILE A 1 177 ? 6.918 -6.798 -8.161 1.00 85.69 177 ILE A C 1
ATOM 1521 O O . ILE A 1 177 ? 8.030 -6.422 -7.787 1.00 85.69 177 ILE A O 1
ATOM 1525 N N . HIS A 1 178 ? 6.740 -7.549 -9.238 1.00 77.88 178 HIS A N 1
ATOM 1526 C CA . HIS A 1 178 ? 7.815 -7.824 -10.173 1.00 77.88 178 HIS A CA 1
ATOM 1527 C C . HIS A 1 178 ? 8.112 -6.550 -10.965 1.00 77.88 178 HIS A C 1
ATOM 1529 O O . HIS A 1 178 ? 7.301 -6.138 -11.797 1.00 77.88 178 HIS A O 1
ATOM 1535 N N . LYS A 1 179 ? 9.251 -5.909 -10.697 1.00 81.25 179 LYS A N 1
ATOM 1536 C CA . LYS A 1 179 ? 9.662 -4.733 -11.463 1.00 81.25 179 LYS A CA 1
ATOM 1537 C C . LYS A 1 179 ? 10.222 -5.205 -12.799 1.00 81.25 179 LYS A C 1
ATOM 1539 O O . LYS A 1 179 ? 11.058 -6.097 -12.851 1.00 81.25 179 LYS A O 1
ATOM 1544 N N . GLN A 1 180 ? 9.672 -4.660 -13.865 1.00 68.25 180 GLN A N 1
ATOM 1545 C CA . GLN A 1 180 ? 10.127 -4.819 -15.234 1.00 68.25 180 GLN A CA 1
ATOM 1546 C C . GLN A 1 180 ? 10.871 -3.546 -15.618 1.00 68.25 180 GLN A C 1
ATOM 1548 O O . GLN A 1 180 ? 10.593 -2.481 -15.077 1.00 68.25 180 GLN A O 1
ATOM 1553 N N . GLY A 1 181 ? 11.789 -3.649 -16.564 1.00 57.28 181 GLY A N 1
ATOM 1554 C CA . GLY A 1 181 ? 12.512 -2.490 -17.062 1.00 57.28 181 GLY A CA 1
ATOM 1555 C C . GLY A 1 181 ? 13.985 -2.578 -16.721 1.00 57.28 181 GLY A C 1
ATOM 1556 O O . GLY A 1 181 ? 14.405 -2.345 -15.594 1.00 57.28 181 GLY A O 1
ATOM 1557 N N . PHE A 1 182 ? 14.748 -2.894 -17.754 1.00 55.91 182 PHE A N 1
ATOM 1558 C CA . PHE A 1 182 ? 16.095 -2.393 -17.912 1.00 55.91 182 PHE A CA 1
ATOM 1559 C C . PHE A 1 182 ? 15.953 -1.032 -18.605 1.00 55.91 182 PHE A C 1
ATOM 1561 O O . PHE A 1 182 ? 15.273 -0.936 -19.633 1.00 55.91 182 PHE A O 1
ATOM 1568 N N . LEU A 1 183 ? 16.494 0.036 -18.018 1.00 53.31 183 LEU A N 1
ATOM 1569 C CA . LEU A 1 183 ? 16.591 1.306 -18.729 1.00 53.31 183 LEU A CA 1
ATOM 1570 C C . LEU A 1 183 ? 17.780 1.190 -19.669 1.00 53.31 183 LEU A C 1
ATOM 1572 O O . LEU A 1 183 ? 18.930 1.230 -19.244 1.00 53.31 183 LEU A O 1
ATOM 1576 N N . PHE A 1 184 ? 17.493 1.030 -20.953 1.00 59.72 184 PHE A N 1
ATOM 1577 C CA . PHE A 1 184 ? 18.528 1.187 -21.952 1.00 59.72 184 PHE A CA 1
ATOM 1578 C C . PHE A 1 184 ? 18.994 2.638 -21.964 1.00 59.72 184 PHE A C 1
ATOM 1580 O O . PHE A 1 184 ? 18.171 3.557 -21.955 1.00 59.72 184 PHE A O 1
ATOM 1587 N N . ASN A 1 185 ? 20.305 2.843 -22.075 1.00 65.25 185 ASN A N 1
ATOM 1588 C CA . ASN A 1 185 ? 20.797 4.102 -22.604 1.00 65.25 185 ASN A CA 1
ATOM 1589 C C . ASN A 1 185 ? 20.384 4.175 -24.083 1.00 65.25 185 ASN A C 1
ATOM 1591 O O . ASN A 1 185 ? 21.083 3.679 -24.965 1.00 65.25 185 ASN A O 1
ATOM 1595 N N . VAL A 1 186 ? 19.213 4.756 -24.336 1.00 66.44 186 VAL A N 1
ATOM 1596 C CA . VAL A 1 186 ? 18.638 4.880 -25.680 1.00 66.44 186 VAL A CA 1
ATOM 1597 C C . VAL A 1 186 ? 19.489 5.751 -26.602 1.00 66.44 186 VAL A C 1
ATOM 1599 O O . VAL A 1 186 ? 19.398 5.594 -27.810 1.00 66.44 186 VAL A O 1
ATOM 1602 N N . GLU A 1 187 ? 20.361 6.607 -26.061 1.00 73.62 187 GLU A N 1
ATOM 1603 C CA . GLU A 1 187 ? 21.305 7.395 -26.863 1.00 73.62 187 GLU A CA 1
ATOM 1604 C C . GLU A 1 187 ? 22.379 6.507 -27.512 1.00 73.62 187 GLU A C 1
ATOM 1606 O O . GLU A 1 187 ? 22.904 6.839 -28.576 1.00 73.62 187 GLU A O 1
ATOM 1611 N N . ARG A 1 188 ? 22.684 5.351 -26.901 1.00 78.75 188 ARG A N 1
ATOM 1612 C CA . ARG A 1 188 ? 23.590 4.336 -27.462 1.00 78.75 188 ARG A CA 1
ATOM 1613 C C . ARG A 1 188 ? 22.905 3.455 -28.507 1.00 78.75 188 ARG A C 1
ATOM 1615 O O . ARG A 1 188 ? 23.589 2.946 -29.389 1.00 78.75 188 ARG A O 1
ATOM 1622 N N . LEU A 1 189 ? 21.594 3.249 -28.396 1.00 77.62 189 LEU A N 1
ATOM 1623 C CA . LEU A 1 189 ? 20.855 2.316 -29.243 1.00 77.62 189 LEU A CA 1
ATOM 1624 C C . LEU A 1 189 ? 20.424 2.983 -30.553 1.00 77.62 189 LEU A C 1
ATOM 1626 O O . LEU A 1 189 ? 19.453 3.737 -30.592 1.00 77.62 189 LEU A O 1
ATOM 1630 N N . LYS A 1 190 ? 21.117 2.669 -31.645 1.00 78.81 190 LYS A N 1
ATOM 1631 C CA . LYS A 1 190 ? 20.737 3.057 -33.010 1.00 78.81 190 LYS A CA 1
ATOM 1632 C C . LYS A 1 190 ? 19.901 1.973 -33.684 1.00 78.81 190 LYS A C 1
ATOM 1634 O O . LYS A 1 190 ? 19.031 2.290 -34.493 1.00 78.81 190 LYS A O 1
ATOM 1639 N N . ASN A 1 191 ? 20.151 0.706 -33.362 1.00 80.25 191 ASN A N 1
ATOM 1640 C CA . ASN A 1 191 ? 19.384 -0.444 -33.836 1.00 80.25 191 ASN A CA 1
ATOM 1641 C C . ASN A 1 191 ? 19.403 -1.594 -32.805 1.00 80.25 191 ASN A C 1
ATOM 1643 O O . ASN A 1 191 ? 19.961 -1.468 -31.717 1.00 80.25 191 ASN A O 1
ATOM 1647 N N . ILE A 1 192 ? 18.738 -2.708 -33.127 1.00 76.75 192 ILE A N 1
ATOM 1648 C CA . ILE A 1 192 ? 18.621 -3.866 -32.226 1.00 76.75 192 ILE A CA 1
ATOM 1649 C C . ILE A 1 192 ? 19.962 -4.571 -31.971 1.00 76.75 192 ILE A C 1
ATOM 1651 O O . ILE A 1 192 ? 20.121 -5.193 -30.923 1.00 76.75 192 ILE A O 1
ATOM 1655 N N . ASP A 1 193 ? 20.929 -4.433 -32.882 1.00 83.44 193 ASP A N 1
ATOM 1656 C CA . ASP A 1 193 ? 22.246 -5.068 -32.777 1.00 83.44 193 ASP A CA 1
ATOM 1657 C C . ASP A 1 193 ? 23.131 -4.388 -31.716 1.00 83.44 193 ASP A C 1
ATOM 1659 O O . ASP A 1 193 ? 24.108 -4.974 -31.252 1.00 83.44 193 ASP A O 1
ATOM 1663 N N . ASP A 1 194 ? 22.766 -3.179 -31.270 1.00 79.94 194 ASP A N 1
ATOM 1664 C CA . ASP A 1 194 ? 23.451 -2.471 -30.182 1.00 79.94 194 ASP A CA 1
ATOM 1665 C C . ASP A 1 194 ? 23.135 -3.056 -28.786 1.00 79.94 194 ASP A C 1
ATOM 1667 O O . ASP A 1 194 ? 23.802 -2.705 -27.800 1.00 79.94 194 ASP A O 1
ATOM 1671 N N . ILE A 1 195 ? 22.138 -3.949 -28.683 1.00 80.56 195 ILE A N 1
ATOM 1672 C CA . ILE A 1 195 ? 21.807 -4.689 -27.457 1.00 80.56 195 ILE A CA 1
ATOM 1673 C C . ILE A 1 195 ? 22.855 -5.784 -27.250 1.00 80.56 195 ILE A C 1
ATOM 1675 O O . ILE A 1 195 ? 22.931 -6.754 -28.005 1.00 80.56 195 ILE A O 1
ATOM 1679 N N . ASN A 1 196 ? 23.658 -5.650 -26.197 1.00 80.31 196 ASN A N 1
ATOM 1680 C CA . ASN A 1 196 ? 24.732 -6.591 -25.908 1.00 80.31 196 ASN A CA 1
ATOM 1681 C C . ASN A 1 196 ? 24.263 -7.747 -25.004 1.00 80.31 196 ASN A C 1
ATOM 1683 O O . ASN A 1 196 ? 23.128 -7.806 -24.525 1.00 80.31 196 ASN A O 1
ATOM 1687 N N . ARG A 1 197 ? 25.167 -8.701 -24.765 1.00 77.06 197 ARG A N 1
ATOM 1688 C CA . ARG A 1 197 ? 24.902 -9.863 -23.910 1.00 77.06 197 ARG A CA 1
ATOM 1689 C C . ARG A 1 197 ? 24.491 -9.468 -22.490 1.00 77.06 197 ARG A C 1
ATOM 1691 O O . ARG A 1 197 ? 23.617 -10.122 -21.930 1.00 77.06 197 ARG A O 1
ATOM 1698 N N . ASP A 1 198 ? 25.098 -8.433 -21.923 1.00 72.88 198 ASP A N 1
ATOM 1699 C CA . ASP A 1 198 ? 24.821 -8.001 -20.552 1.00 72.88 198 ASP A CA 1
ATOM 1700 C C . ASP A 1 198 ? 23.421 -7.387 -20.454 1.00 72.88 198 ASP A C 1
ATOM 1702 O O . ASP A 1 198 ? 22.658 -7.743 -19.558 1.00 72.88 198 ASP A O 1
ATOM 1706 N N . ASP A 1 199 ? 23.030 -6.569 -21.437 1.00 73.06 199 ASP A N 1
ATOM 1707 C CA . ASP A 1 199 ? 21.673 -6.034 -21.569 1.00 73.06 199 ASP A CA 1
ATOM 1708 C C . ASP A 1 199 ? 20.636 -7.180 -21.623 1.00 73.06 199 ASP A C 1
ATOM 1710 O O . ASP A 1 199 ? 19.619 -7.159 -20.923 1.00 73.06 199 ASP A O 1
ATOM 1714 N N . LEU A 1 200 ? 20.910 -8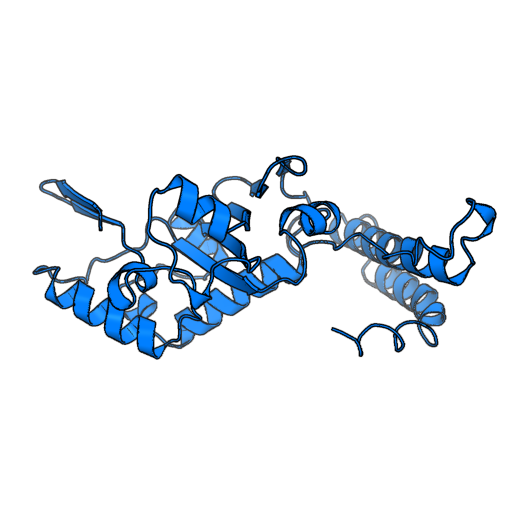.231 -22.411 1.00 75.69 200 LEU A N 1
ATOM 1715 C CA . LEU A 1 200 ? 20.052 -9.420 -22.501 1.00 75.69 200 LEU A CA 1
ATOM 1716 C C . LEU A 1 200 ? 20.009 -10.218 -21.193 1.00 75.69 200 LEU A C 1
ATOM 1718 O O . LEU A 1 200 ? 18.944 -10.708 -20.813 1.00 75.69 200 LEU A O 1
ATOM 1722 N N . LEU A 1 201 ? 21.137 -10.353 -20.491 1.00 72.94 201 LEU A N 1
ATOM 1723 C CA . LEU A 1 201 ? 21.206 -11.040 -19.200 1.00 72.94 201 LEU A CA 1
ATOM 1724 C C . LEU A 1 201 ? 20.413 -10.290 -18.127 1.00 72.94 201 LEU A C 1
ATOM 1726 O O . LEU A 1 201 ? 19.658 -10.923 -17.387 1.00 72.94 201 LEU A O 1
ATOM 1730 N N . HIS A 1 202 ? 20.489 -8.957 -18.100 1.00 70.19 202 HIS A N 1
ATOM 1731 C CA . HIS A 1 202 ? 19.680 -8.123 -17.210 1.00 70.19 202 HIS A CA 1
ATOM 1732 C C . HIS A 1 202 ? 18.172 -8.284 -17.452 1.00 70.19 202 HIS A C 1
ATOM 1734 O O . HIS A 1 202 ? 17.384 -8.191 -16.510 1.00 70.19 202 HIS A O 1
ATOM 1740 N N . ILE A 1 203 ? 17.758 -8.571 -18.689 1.00 71.75 203 ILE A N 1
ATOM 1741 C CA . ILE A 1 203 ? 16.359 -8.871 -19.022 1.00 71.75 203 ILE A CA 1
ATOM 1742 C C . ILE A 1 203 ? 15.988 -10.309 -18.632 1.00 71.75 203 ILE A C 1
ATOM 1744 O O . ILE A 1 203 ? 14.932 -10.542 -18.041 1.00 71.75 203 ILE A O 1
ATOM 1748 N N . ALA A 1 204 ? 16.825 -11.285 -18.983 1.00 74.75 204 ALA A N 1
ATOM 1749 C CA . ALA A 1 204 ? 16.500 -12.705 -18.869 1.00 74.75 204 ALA A CA 1
ATOM 1750 C C . ALA A 1 204 ? 16.564 -13.227 -17.426 1.00 74.75 204 ALA A C 1
ATOM 1752 O O . ALA A 1 204 ? 15.737 -14.057 -17.037 1.00 74.75 204 ALA A O 1
ATOM 1753 N N . TYR A 1 205 ? 17.512 -12.741 -16.622 1.00 74.62 205 TYR A N 1
ATOM 1754 C CA . TYR A 1 205 ? 17.756 -13.252 -15.272 1.00 74.62 205 TYR A CA 1
ATOM 1755 C C . TYR A 1 205 ? 16.533 -13.110 -14.342 1.00 74.62 205 TYR A C 1
ATOM 1757 O O . TYR A 1 205 ? 16.076 -14.131 -13.811 1.00 74.62 205 TYR A O 1
ATOM 1765 N N . PRO A 1 206 ? 15.892 -11.926 -14.210 1.00 69.00 206 PRO A N 1
ATOM 1766 C CA . PRO A 1 206 ? 14.697 -11.781 -13.373 1.00 69.00 206 PRO A CA 1
ATOM 1767 C C . PRO A 1 206 ? 13.520 -12.652 -13.843 1.00 69.00 206 PRO A C 1
ATOM 1769 O O . PRO A 1 206 ? 12.747 -13.167 -13.030 1.00 69.00 206 PRO A O 1
ATOM 1772 N N . LEU A 1 207 ? 13.387 -12.863 -15.160 1.00 71.44 207 LEU A N 1
ATOM 1773 C CA . LEU A 1 207 ? 12.335 -13.705 -15.743 1.00 71.44 207 LEU A CA 1
ATOM 1774 C C . LEU A 1 207 ? 12.533 -15.192 -15.406 1.00 71.44 207 LEU A C 1
ATOM 1776 O O . LEU A 1 207 ? 11.558 -15.902 -15.125 1.00 71.44 207 LEU A O 1
ATOM 1780 N N . LEU A 1 208 ? 13.781 -15.665 -15.399 1.00 78.75 208 LEU A N 1
ATOM 1781 C CA . LEU A 1 208 ? 14.127 -17.040 -15.041 1.00 78.75 208 LEU A CA 1
ATOM 1782 C C . LEU A 1 208 ? 13.914 -17.310 -13.547 1.00 78.75 208 LEU A C 1
ATOM 1784 O O . LEU A 1 208 ? 13.236 -18.283 -13.200 1.00 78.75 208 LEU A O 1
ATOM 1788 N N . GLU A 1 209 ? 14.394 -16.427 -12.661 1.00 75.62 209 GLU A N 1
ATOM 1789 C CA . GLU A 1 209 ? 14.147 -16.541 -11.214 1.00 75.62 209 GLU A CA 1
ATOM 1790 C C . GLU A 1 209 ? 12.650 -16.624 -10.897 1.00 75.62 209 GLU A C 1
ATOM 1792 O O . GLU A 1 209 ? 12.198 -17.461 -10.102 1.00 75.62 209 GLU A O 1
ATOM 1797 N N . ARG A 1 210 ? 11.859 -15.783 -11.571 1.00 68.69 210 ARG A N 1
ATOM 1798 C CA . ARG A 1 210 ? 10.403 -15.765 -11.448 1.00 68.69 210 ARG A CA 1
ATOM 1799 C C . ARG A 1 210 ? 9.777 -17.086 -11.885 1.00 68.69 210 ARG A C 1
ATOM 1801 O O . ARG A 1 210 ? 8.909 -17.611 -11.185 1.00 68.69 210 ARG A O 1
ATOM 1808 N N . SER A 1 211 ? 10.205 -17.625 -13.021 1.00 76.38 211 SER A N 1
ATOM 1809 C CA . SER A 1 211 ? 9.676 -18.881 -13.562 1.00 76.38 211 SER A CA 1
ATOM 1810 C C . SER A 1 211 ? 9.923 -20.048 -12.602 1.00 76.38 211 SER A C 1
ATOM 1812 O O . SER A 1 211 ? 9.005 -20.820 -12.315 1.00 76.38 211 SER A O 1
ATOM 1814 N N . ILE A 1 212 ? 11.120 -20.111 -12.008 1.00 80.88 212 ILE A N 1
ATOM 1815 C CA . ILE A 1 212 ? 11.477 -21.102 -10.981 1.00 80.88 212 ILE A CA 1
ATOM 1816 C C . ILE A 1 212 ? 10.591 -20.949 -9.746 1.00 80.88 212 ILE A C 1
ATOM 1818 O O . ILE A 1 212 ? 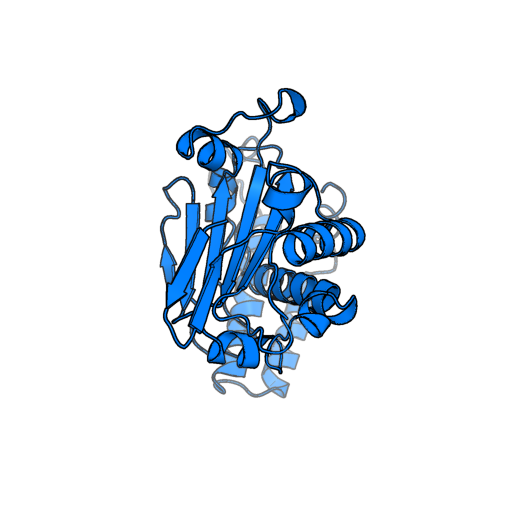10.059 -21.928 -9.220 1.00 80.88 212 ILE A O 1
ATOM 1822 N N . TYR A 1 213 ? 10.405 -19.717 -9.273 1.00 73.62 213 TYR A N 1
ATOM 1823 C CA . TYR A 1 213 ? 9.565 -19.444 -8.115 1.00 73.62 213 TYR A CA 1
ATOM 1824 C C . TYR A 1 213 ? 8.104 -19.877 -8.330 1.00 73.62 213 TYR A C 1
ATOM 1826 O O . TYR A 1 213 ? 7.529 -20.556 -7.473 1.00 73.62 213 TYR A O 1
ATOM 1834 N N . ILE A 1 214 ? 7.513 -19.521 -9.476 1.00 68.44 214 ILE A N 1
ATOM 1835 C CA . ILE A 1 214 ? 6.137 -19.895 -9.829 1.00 68.44 214 ILE A CA 1
ATOM 1836 C C . ILE A 1 214 ? 6.017 -21.416 -9.897 1.00 68.44 214 ILE A C 1
ATOM 1838 O O . ILE A 1 214 ? 5.145 -21.986 -9.241 1.00 68.44 214 ILE A O 1
ATOM 1842 N N . ALA A 1 215 ? 6.926 -22.083 -10.612 1.00 79.12 215 ALA A N 1
ATOM 1843 C CA . ALA A 1 215 ? 6.938 -23.537 -10.716 1.00 79.12 215 ALA A CA 1
ATOM 1844 C C . ALA A 1 215 ? 7.022 -24.204 -9.332 1.00 79.12 215 ALA A C 1
ATOM 1846 O O . ALA A 1 215 ? 6.299 -25.163 -9.060 1.00 79.12 215 ALA A O 1
ATOM 1847 N N . GLN A 1 216 ? 7.839 -23.663 -8.420 1.00 80.81 216 GLN A N 1
ATOM 1848 C CA . GLN A 1 216 ? 7.974 -24.176 -7.057 1.00 80.81 216 GLN A CA 1
ATOM 1849 C C . GLN A 1 216 ? 6.671 -24.032 -6.255 1.00 80.81 216 GLN A C 1
ATOM 1851 O O . GLN A 1 216 ? 6.254 -24.960 -5.561 1.00 80.81 216 GLN A O 1
ATOM 1856 N N . LYS A 1 217 ? 6.012 -22.868 -6.319 1.00 73.25 217 LYS A N 1
ATOM 1857 C CA . LYS A 1 217 ? 4.768 -22.610 -5.569 1.00 73.25 217 LYS A CA 1
ATOM 1858 C C . LYS A 1 217 ? 3.567 -23.356 -6.126 1.00 73.25 217 LYS A C 1
ATOM 1860 O O . LYS A 1 217 ? 2.749 -23.840 -5.345 1.00 73.25 217 LYS A O 1
ATOM 1865 N N . CYS A 1 218 ? 3.507 -23.511 -7.442 1.00 71.62 218 CYS A N 1
ATOM 1866 C CA . CYS A 1 218 ? 2.522 -24.346 -8.117 1.00 71.62 218 CYS A CA 1
ATOM 1867 C C . CYS A 1 218 ? 2.770 -25.849 -7.916 1.00 71.62 218 CYS A C 1
ATOM 1869 O O . CYS A 1 218 ? 1.950 -26.644 -8.359 1.00 71.62 218 CYS A O 1
ATOM 1871 N N . LYS A 1 219 ? 3.844 -26.240 -7.206 1.00 81.69 219 LYS A N 1
ATOM 1872 C CA . LYS A 1 219 ? 4.267 -27.633 -6.984 1.00 81.69 219 LYS A CA 1
ATOM 1873 C C . LYS A 1 219 ? 4.622 -28.382 -8.277 1.00 81.69 219 LYS A C 1
ATOM 1875 O O . LYS A 1 219 ? 4.605 -29.607 -8.288 1.00 81.69 219 LYS A O 1
ATOM 1880 N N . ASN A 1 220 ? 4.982 -27.653 -9.333 1.00 85.06 220 ASN A N 1
ATOM 1881 C CA . ASN A 1 220 ? 5.499 -28.223 -10.579 1.00 85.06 220 ASN A CA 1
ATOM 1882 C C . ASN A 1 220 ? 6.957 -28.679 -10.424 1.00 85.06 220 ASN A C 1
ATOM 1884 O O . ASN A 1 220 ? 7.395 -29.565 -11.143 1.00 85.06 220 ASN A O 1
ATOM 1888 N N . ILE A 1 221 ? 7.700 -28.068 -9.492 1.00 90.19 221 ILE A N 1
ATOM 1889 C CA . ILE A 1 221 ? 9.058 -28.471 -9.105 1.00 90.19 221 ILE A CA 1
ATOM 1890 C C . ILE A 1 221 ? 9.184 -28.511 -7.577 1.00 90.19 221 ILE A C 1
ATOM 1892 O O . ILE A 1 221 ? 8.503 -27.779 -6.849 1.00 90.19 221 ILE A O 1
ATOM 1896 N N . SER A 1 222 ? 10.078 -29.354 -7.072 1.00 92.31 222 SER A N 1
ATOM 1897 C CA . SER A 1 222 ? 10.404 -29.476 -5.652 1.00 92.31 222 SER A CA 1
ATOM 1898 C C . SER A 1 222 ? 11.239 -28.296 -5.137 1.00 92.31 222 SER A C 1
ATOM 1900 O O . SER A 1 222 ? 11.842 -27.524 -5.886 1.00 92.31 222 SER A O 1
ATOM 1902 N N . LYS A 1 223 ? 11.333 -28.166 -3.804 1.00 86.69 223 LYS A N 1
ATOM 1903 C CA . LYS A 1 223 ? 12.221 -27.173 -3.171 1.00 86.69 223 LYS A CA 1
ATOM 1904 C C . LYS A 1 223 ? 13.694 -27.390 -3.541 1.00 86.69 223 LYS A C 1
ATOM 1906 O O . LYS A 1 223 ? 14.412 -26.407 -3.687 1.00 86.69 223 LYS A O 1
ATOM 1911 N N . LYS A 1 224 ? 14.122 -28.652 -3.687 1.00 93.12 224 LYS A N 1
ATOM 1912 C CA . LYS A 1 224 ? 15.498 -29.020 -4.048 1.00 93.12 224 LYS A CA 1
ATOM 1913 C C . LYS A 1 224 ? 15.811 -28.622 -5.491 1.00 93.12 224 LYS A C 1
ATOM 1915 O O . LYS A 1 224 ? 16.842 -28.012 -5.737 1.00 93.12 224 LYS A O 1
ATOM 1920 N N . GLU A 1 225 ? 14.895 -28.887 -6.419 1.00 91.50 225 GLU A N 1
ATOM 1921 C CA . GLU A 1 225 ? 15.039 -28.476 -7.823 1.00 91.50 225 GLU A CA 1
ATOM 1922 C C . GLU A 1 225 ? 15.083 -26.953 -7.959 1.00 91.50 225 GLU A C 1
ATOM 1924 O O . GLU A 1 225 ? 15.989 -26.421 -8.591 1.00 91.50 225 GLU A O 1
ATOM 1929 N N . ALA A 1 226 ? 14.183 -26.235 -7.280 1.00 85.31 226 ALA A N 1
ATOM 1930 C CA . ALA A 1 226 ? 14.188 -24.774 -7.289 1.00 85.31 226 ALA A CA 1
ATOM 1931 C C . ALA A 1 226 ? 15.489 -24.172 -6.726 1.00 85.31 226 ALA A C 1
ATOM 1933 O O . ALA A 1 226 ? 15.950 -23.144 -7.216 1.00 85.31 226 ALA A O 1
ATOM 1934 N N . PHE A 1 227 ? 16.077 -24.789 -5.696 1.00 87.94 227 PHE A N 1
ATOM 1935 C CA . PHE A 1 227 ? 17.377 -24.384 -5.153 1.00 87.94 227 PHE A CA 1
ATOM 1936 C C . PHE A 1 227 ? 18.506 -24.604 -6.167 1.00 87.94 227 PHE A C 1
ATOM 1938 O O . PHE A 1 227 ? 19.276 -23.684 -6.430 1.00 87.94 227 PHE A O 1
ATOM 1945 N N . ASN A 1 228 ? 18.551 -25.781 -6.796 1.00 90.31 228 ASN A N 1
ATOM 1946 C CA . ASN A 1 228 ? 19.552 -26.096 -7.813 1.00 90.31 228 ASN A CA 1
ATOM 1947 C C . ASN A 1 228 ? 19.468 -25.144 -9.014 1.00 90.31 228 ASN A C 1
ATOM 1949 O O . ASN A 1 228 ? 20.494 -24.641 -9.463 1.00 90.31 228 ASN A O 1
ATOM 1953 N N . TYR A 1 229 ? 18.260 -24.846 -9.506 1.00 88.81 229 TYR A N 1
ATOM 1954 C CA . TYR A 1 229 ? 18.093 -23.913 -10.620 1.00 88.81 229 TYR A CA 1
ATOM 1955 C C . TYR A 1 229 ? 18.578 -22.502 -10.279 1.00 88.81 229 TYR A C 1
ATOM 1957 O O . TYR A 1 229 ? 19.270 -21.906 -11.095 1.00 88.81 229 TYR A O 1
ATOM 1965 N N . ARG A 1 230 ? 18.287 -21.982 -9.078 1.00 82.69 230 ARG A N 1
ATOM 1966 C CA . ARG A 1 230 ? 18.792 -20.661 -8.662 1.00 82.69 230 ARG A CA 1
ATOM 1967 C C . ARG A 1 230 ? 20.316 -20.629 -8.591 1.00 82.69 230 ARG A C 1
ATOM 1969 O O . ARG A 1 230 ? 20.907 -19.704 -9.127 1.00 82.69 230 ARG A O 1
ATOM 1976 N N . ASN A 1 231 ? 20.954 -21.651 -8.019 1.00 83.38 231 ASN A N 1
ATOM 1977 C CA . ASN A 1 231 ? 22.420 -21.703 -7.937 1.00 83.38 231 ASN A CA 1
ATOM 1978 C C . ASN A 1 231 ? 23.089 -21.759 -9.316 1.00 83.38 231 ASN A C 1
ATOM 1980 O O . ASN A 1 231 ? 24.119 -21.128 -9.522 1.00 83.38 231 ASN A O 1
ATOM 1984 N N . ASN A 1 232 ? 22.488 -22.474 -10.268 1.00 81.19 232 ASN A N 1
ATOM 1985 C CA . ASN A 1 232 ? 23.013 -22.553 -11.631 1.00 81.19 232 ASN A CA 1
ATOM 1986 C C . ASN A 1 232 ? 22.905 -21.222 -12.388 1.00 81.19 232 ASN A C 1
ATOM 1988 O O . ASN A 1 232 ? 23.664 -21.000 -13.325 1.00 81.19 232 ASN A O 1
ATOM 1992 N N . ILE A 1 233 ? 21.966 -20.353 -12.001 1.00 74.25 233 ILE A N 1
ATOM 1993 C CA . ILE A 1 233 ? 21.768 -19.039 -12.621 1.00 74.25 233 ILE A CA 1
ATOM 1994 C C . ILE A 1 233 ? 22.578 -17.963 -11.868 1.00 74.25 233 ILE A C 1
ATOM 1996 O O . ILE A 1 233 ? 23.159 -17.091 -12.503 1.00 74.25 233 ILE A O 1
ATOM 2000 N N . ALA A 1 234 ? 22.723 -18.054 -10.542 1.00 60.28 234 ALA A N 1
ATOM 2001 C CA . ALA A 1 234 ? 23.494 -17.108 -9.723 1.00 60.28 234 ALA A CA 1
ATOM 2002 C C . ALA A 1 234 ? 24.991 -17.030 -10.095 1.00 60.28 234 ALA A C 1
ATOM 2004 O O . ALA A 1 234 ? 25.632 -16.007 -9.872 1.00 60.28 234 ALA A O 1
ATOM 2005 N N . LEU A 1 235 ? 25.542 -18.073 -10.727 1.00 52.59 235 LEU A N 1
ATOM 2006 C CA . LEU A 1 235 ? 26.895 -18.069 -11.307 1.00 52.59 235 LEU A CA 1
ATOM 2007 C C . LEU A 1 235 ? 27.097 -17.009 -12.412 1.00 52.59 235 LEU A C 1
ATOM 2009 O O . LEU A 1 235 ? 28.232 -16.768 -12.812 1.00 52.59 235 LEU A O 1
ATOM 2013 N N . PHE A 1 236 ? 26.025 -16.376 -12.901 1.00 52.66 236 PHE A N 1
ATOM 2014 C CA . PHE A 1 236 ? 26.068 -15.302 -13.899 1.00 52.66 236 PHE A CA 1
ATOM 2015 C C . PHE A 1 236 ? 25.963 -13.882 -13.301 1.00 52.66 236 PHE A C 1
ATOM 2017 O O . PHE A 1 236 ? 26.060 -12.919 -14.055 1.00 52.66 236 PHE A O 1
ATOM 2024 N N . ASP A 1 237 ? 25.767 -13.732 -11.983 1.00 48.62 237 ASP A N 1
ATOM 2025 C CA . ASP A 1 237 ? 25.478 -12.446 -11.310 1.00 48.62 237 ASP A CA 1
ATOM 2026 C C . ASP A 1 237 ? 26.727 -11.766 -10.699 1.00 48.62 237 ASP A C 1
ATOM 2028 O O . ASP A 1 237 ? 26.653 -10.670 -10.155 1.00 48.62 237 ASP A O 1
ATOM 2032 N N . THR A 1 238 ? 27.916 -12.375 -10.766 1.00 39.53 238 THR A N 1
ATOM 2033 C CA . THR A 1 238 ? 29.063 -11.907 -9.960 1.00 39.53 238 THR A CA 1
ATOM 2034 C C . THR A 1 238 ? 29.877 -10.742 -10.539 1.00 39.53 238 THR A C 1
ATOM 2036 O O . THR A 1 238 ? 30.936 -10.462 -9.988 1.00 39.53 238 THR A O 1
ATOM 2039 N N . ASP A 1 239 ? 29.430 -10.039 -11.590 1.00 45.88 239 ASP A N 1
ATOM 2040 C CA . ASP A 1 239 ? 30.214 -8.903 -12.133 1.00 45.88 239 ASP A CA 1
ATOM 2041 C C . ASP A 1 239 ? 29.415 -7.681 -12.647 1.00 45.88 239 ASP A C 1
ATOM 2043 O O . ASP A 1 239 ? 29.984 -6.608 -12.847 1.00 45.88 239 ASP A O 1
ATOM 2047 N N . THR A 1 240 ? 28.091 -7.765 -12.828 1.00 43.31 240 THR A N 1
ATOM 2048 C CA . THR A 1 240 ? 27.308 -6.689 -13.487 1.00 43.31 240 THR A CA 1
ATOM 2049 C C . THR A 1 240 ? 26.300 -5.968 -12.588 1.00 43.31 240 THR A C 1
ATOM 2051 O O . THR A 1 240 ? 25.959 -4.814 -12.855 1.00 43.31 240 THR A O 1
ATOM 2054 N N . SER A 1 241 ? 25.856 -6.565 -11.481 1.00 37.34 241 SER A N 1
ATOM 2055 C CA . SER A 1 241 ? 24.825 -5.989 -10.599 1.00 37.34 241 SER A CA 1
ATOM 2056 C C . SER A 1 241 ? 25.317 -4.834 -9.706 1.00 37.34 241 SER A C 1
ATOM 2058 O O . SER A 1 241 ? 24.510 -4.008 -9.274 1.00 37.34 241 SER A O 1
ATOM 2060 N N . ASN A 1 242 ? 26.632 -4.685 -9.502 1.00 33.84 242 ASN A N 1
ATOM 2061 C CA . ASN A 1 242 ? 27.208 -3.627 -8.656 1.00 33.84 242 ASN A CA 1
ATOM 2062 C C . ASN A 1 242 ? 27.359 -2.248 -9.326 1.00 33.84 242 ASN A C 1
ATOM 2064 O O . ASN A 1 242 ? 27.735 -1.297 -8.645 1.00 33.84 242 ASN A O 1
ATOM 2068 N N . ARG A 1 243 ? 27.076 -2.090 -10.628 1.00 36.97 243 ARG A N 1
ATOM 2069 C CA . ARG A 1 243 ? 27.273 -0.792 -11.309 1.00 36.97 243 ARG A CA 1
ATOM 2070 C C . ARG A 1 243 ? 26.094 0.181 -11.238 1.00 36.97 243 ARG A C 1
ATOM 2072 O O . ARG A 1 243 ? 26.327 1.366 -11.411 1.00 36.97 243 ARG A O 1
ATOM 2079 N N . PHE A 1 244 ? 24.869 -0.268 -10.956 1.00 35.47 244 PHE A N 1
ATOM 2080 C CA . PHE A 1 244 ? 23.677 0.598 -11.067 1.00 35.47 244 PHE A CA 1
ATOM 2081 C C . PHE A 1 244 ? 22.904 0.842 -9.766 1.00 35.47 244 PHE A C 1
ATOM 2083 O O . PHE A 1 244 ? 22.082 1.750 -9.714 1.00 35.47 244 PHE A O 1
ATOM 2090 N N . LEU A 1 245 ? 23.174 0.092 -8.693 1.00 31.97 245 LEU A N 1
ATOM 2091 C CA . LEU A 1 245 ? 22.557 0.358 -7.383 1.00 31.97 245 LEU A CA 1
ATOM 2092 C C . LEU A 1 245 ? 23.230 1.504 -6.607 1.00 31.97 245 LEU A C 1
ATOM 2094 O O . LEU A 1 245 ? 22.771 1.843 -5.524 1.00 31.97 245 LEU A O 1
ATOM 2098 N N . VAL A 1 246 ? 24.304 2.090 -7.146 1.00 30.75 246 VAL A N 1
ATOM 2099 C CA . VAL A 1 246 ? 25.035 3.211 -6.530 1.00 30.75 246 VAL A CA 1
ATOM 2100 C C . VAL A 1 246 ? 24.477 4.578 -6.969 1.00 30.75 246 VAL A C 1
ATOM 2102 O O . VAL A 1 246 ? 24.786 5.584 -6.341 1.00 30.75 246 VAL A O 1
ATOM 2105 N N . GLU A 1 247 ? 23.624 4.629 -7.999 1.00 29.72 247 GLU A N 1
ATOM 2106 C CA . GLU A 1 247 ? 23.114 5.886 -8.582 1.00 29.72 247 GLU A CA 1
ATOM 2107 C C . GLU A 1 247 ? 21.602 6.127 -8.371 1.00 29.72 247 GLU A C 1
ATOM 2109 O O . GLU A 1 247 ? 21.002 6.949 -9.060 1.00 29.72 247 GLU A O 1
ATOM 2114 N N . LEU A 1 248 ? 20.980 5.452 -7.397 1.00 32.25 248 LEU A N 1
ATOM 2115 C CA . LEU A 1 248 ? 19.638 5.771 -6.872 1.00 32.25 248 LEU A CA 1
ATOM 2116 C C . LEU A 1 248 ? 19.717 6.092 -5.378 1.00 32.25 248 LEU A C 1
ATOM 2118 O O . LEU A 1 248 ? 18.908 6.932 -4.923 1.00 32.25 248 LEU A O 1
#

=== Feature glossary ===
Annotated list of the representations used here:

Nearest PDB structures. The Foldseek neighbor list gives the closest experimentally determined structures in the PDB, ranked by structural alignment. TM-score near 1 means near-identical fold; near 0.3 means only rough topology match. This is how one finds what a novel AlphaFold prediction most resembles in the solved-structure universe.

Foldseek 3Di. Foldseek's 3Di representation compresses backbone geometry into a per-residue letter drawn from a learned twenty-state alphabet. It captures the tertiary interaction pattern around each residue — which residues are packed against it in space, regardless of where they are in sequence.

Radius of gyration, Cα contacts, bounding box. Radius of gyration (Rg) is the root-mean-square distance of Cα atoms from their centroid — a single number for overall size and compactness. A globular domain of N residues has Rg ≈ 2.2·N^0.38 Å; an extended or disordered chain has a much larger Rg. The Cα contact count is the number of residue pairs whose Cα atoms are within 8 Å and are more than four positions apart in sequence — a standard proxy for tertiary packing density. The bounding box is the smallest axis-aligned box enclosing all Cα atoms.

InterPro / GO / CATH / organism. The annotation block draws on four external resources. InterPro: which protein families and domains the sequence belongs to. GO: standardized terms for what the protein does, what process it participates in, and where in the cell it acts. CATH: which structural fold it has in the CATH hierarchy. Organism: the species of origin.

mmCIF coordinates. The mmCIF block holds the 3D Cartesian coordinates of each backbone atom (N, Cα, C, O) in ångströms. mmCIF is the PDB's canonical archive format — a tagged-loop text representation of the atomic model.

pLDDT. pLDDT is the predicted lDDT-Cα score: AlphaFold's confidence that the local environment of each residue (all inter-atomic distances within 15 Å) is correctly placed. It is a per-residue number between 0 and 100, with higher meaning more reliable.

Backbone torsions (φ/ψ). φ (phi) and ψ (psi) are the two rotatable backbone dihedrals per residue: φ is the C(i-1)–N–Cα–C torsion, ψ is the N–Cα–C–N(i+1) torsion, both in degrees on (−180°, 180°]. α-helical residues cluster near (−60°, −45°); β-strand residues near (−120°, +130°). A Ramachandran plot is simply a scatter of (φ, ψ) for every residue.

B-factor. For experimental (PDB) structures, the B-factor (temperature factor) quantifies the positional spread of each atom in the crystal — a combination of thermal vibration and static disorder — in units of Å². High B-factors mark flexible loops or poorly resolved regions; low B-factors mark the rigid, well-ordered core.

Secondary structure (3-state, P-SEA). SS3 is a coarse helix/strand/coil call (letters a/b/c) made by the P-SEA algorithm from inter-Cα distances and dihedrals. It is less detailed than DSSP but needs only Cα positions.

Predicted aligned error. Predicted aligned error is AlphaFold's pairwise confidence. Unlike pLDDT (per-residue), PAE is per-residue-pair and captures whether two parts of the structure are correctly placed relative to each other. Units are ångströms of expected positional error.

Solvent-accessible surface area. Solvent-accessible surface area (SASA) is the area in Å² traced out by the centre of a 1.4 Å probe sphere (a water molecule) rolled over the protein's van der Waals surface (Shrake–Rupley / Lee–Richards construction). Buried residues have near-zero SASA; fully exposed residues can exceed 200 Å². The total SASA scales roughly with the number of surface residues.

Secondary structure (8-state, DSSP). The SS8 string is DSSP's per-residue secondary-structure call. α-helix (H) means an i→i+4 H-bond ladder; β-strand (E) means the residue participates in a β-sheet; 3₁₀ (G) and π (I) are tighter and wider helices; T/S are turns/bends; '-' is loop.

Rendered structure images. Structure images are PyMOL renders from six orthogonal camera directions. Cartoon representation draws helices as coils and strands as arrows; sticks shows the backbone as bonds; surface shows the solvent-excluded envelope. Rainbow coloring maps sequence position to hue (blue→red, N→C); chain coloring assigns a distinct color per polypeptide.

Sequence. The amino-acid sequence is the protein's primary structure: the linear order of residues from the N-terminus to the C-terminus, written in one-letter code. Everything else here — the 3D coordinates, the secondary structure, the domain annotations — is ultimately a consequence of this string.

Contact-map, Ramachandran, and PAE plots. Three diagnostic plots accompany the record. The Cα contact map visualizes the tertiary structure as a 2D adjacency matrix (8 Å cutoff, sequence-local contacts suppressed). The Ramachandran plot shows the distribution of backbone (φ, ψ) torsions, with points in the α and β basins reflecting secondary structure content. The PAE plot shows AlphaFold's inter-residue confidence as a color matrix.